Protein AF-A0AAD5A1I5-F1 (afdb_monomer)

Organism: Silurus asotus (NCBI:txid30991)

Mean predicted aligned error: 9.85 Å

Solvent-accessible surface area (backbone atoms only — not comparable to full-atom values): 11798 Å² total; per-residue (Å²): 115,51,75,43,81,49,87,54,93,61,60,45,62,34,41,36,38,37,49,49,39,87,61,36,51,42,82,10,62,88,62,63,41,30,78,48,76,48,76,38,51,48,65,34,74,44,81,74,92,79,72,72,45,80,72,56,73,44,80,40,68,48,42,40,37,39,36,42,96,88,51,75,51,70,52,73,46,76,45,79,40,73,78,80,85,75,96,75,89,75,87,84,81,88,80,89,88,58,33,88,80,27,82,90,57,58,70,87,85,90,83,83,88,70,84,62,88,86,64,60,85,99,60,89,84,84,86,86,87,84,87,73,95,46,90,62,51,64,59,32,54,37,38,70,71,50,68,40,82,79,62,54,90,70,68,88,77,87,51,72,71,63,58,45,56,76,51,51,50,40,51,52,36,52,52,49,61,71,72,69,114

Radius of gyration: 27.98 Å; Cα contacts (8 Å, |Δi|>4): 203; chains: 1; bounding box: 53×41×82 Å

Foldseek 3Di:
DDFAQDPDQDWFKKKKKKADWPQKDWPHPVPRIDIDIDTHGHRGDDDDDTDIDGRDAAWIKTKMWMDTPPDIDIDIDIDGHDDDDDDDDDDQDDDDDDLVPDVVSDDDDDGDPDDDDPDDPPDDDDDDDDDDPDPCVVLLVCLVVCVVVVVPPQDDDDDVVSVCVNVVSNVVSVVVVVPVD

InterPro domains:
  IPR008930 Terpenoid cyclases/protein prenyltransferase alpha-alpha toroid [SSF48239] (145-180)
  IPR011626 Alpha-macroglobulin-like, TED domain [PF07678] (131-180)
  IPR013783 Immunoglobulin-like fold [G3DSA:2.60.40.10] (11-82)
  IPR019742 Alpha-2-macroglobulin, conserved site [PS00477] (156-164)
  IPR047565 Alpha-macroglobulin-like, thiol-ester bond-forming region [SM01419] (148-177)
  IPR050473 Alpha-2-macroglobulin/Complement system [PTHR11412] (7-181)

Secondary structure (DSSP, 8-state):
-EE----SSSPEEEEEEEEP-TTEEETTTTTSEEEEEEEE-TT-EE-----EEE-SSEEEEEEEEEE-SS-EEEEEEEEEE--SS-------------GGGSGGG--------PPPTTPPTT----------SSHHHHHHHHHHHSGGGGTS--PPP-SHHHHHHHHHHHHHHHHHHHH--

Structure (mmCIF, N/CA/C/O backbone):
data_AF-A0AAD5A1I5-F1
#
_entry.id   AF-A0AAD5A1I5-F1
#
loop_
_atom_site.group_PDB
_atom_site.id
_atom_site.type_symbol
_atom_site.label_atom_id
_atom_site.label_alt_id
_atom_site.label_comp_id
_atom_site.label_asym_id
_atom_site.label_entity_id
_atom_site.label_seq_id
_atom_site.pdbx_PDB_ins_code
_atom_site.Cartn_x
_atom_site.Cartn_y
_atom_site.Cartn_z
_atom_site.occupancy
_atom_site.B_iso_or_equiv
_atom_site.auth_seq_id
_atom_site.auth_comp_id
_atom_site.auth_asym_id
_atom_site.auth_atom_id
_atom_site.pdbx_PDB_model_num
ATOM 1 N N . VAL A 1 1 ? 5.889 5.140 -20.359 1.00 87.88 1 VAL A N 1
ATOM 2 C CA . VAL A 1 1 ? 5.923 5.663 -21.746 1.00 87.88 1 VAL A CA 1
ATOM 3 C C . VAL A 1 1 ? 7.198 6.468 -21.900 1.00 87.88 1 VAL A C 1
ATOM 5 O O . VAL A 1 1 ? 7.489 7.245 -21.002 1.00 87.88 1 VAL A O 1
ATOM 8 N N . LEU A 1 2 ? 7.968 6.250 -22.965 1.00 91.75 2 LEU A N 1
ATOM 9 C CA . LEU A 1 2 ? 9.111 7.099 -23.310 1.00 91.75 2 LEU A CA 1
ATOM 10 C C . LEU A 1 2 ? 8.624 8.192 -24.254 1.00 91.75 2 LEU A C 1
ATOM 12 O O . LEU A 1 2 ? 7.934 7.873 -25.221 1.00 91.75 2 LEU A O 1
ATOM 16 N N . ARG A 1 3 ? 8.982 9.446 -23.987 1.00 91.06 3 ARG A N 1
ATOM 17 C CA . ARG A 1 3 ? 8.633 10.586 -24.836 1.00 91.06 3 ARG A CA 1
ATOM 18 C C . ARG A 1 3 ? 9.894 11.350 -25.206 1.00 91.06 3 ARG A C 1
ATOM 20 O O . ARG A 1 3 ? 10.700 11.652 -24.331 1.00 91.06 3 ARG A O 1
ATOM 27 N N . THR A 1 4 ? 10.049 11.656 -26.487 1.00 86.12 4 THR A N 1
ATOM 28 C CA . THR A 1 4 ? 11.166 12.446 -27.012 1.00 86.12 4 THR A CA 1
ATOM 29 C C . THR A 1 4 ? 10.627 13.730 -27.636 1.00 86.12 4 THR A C 1
ATOM 31 O O . THR A 1 4 ? 9.623 13.718 -28.342 1.00 86.12 4 THR A O 1
ATOM 34 N N . TYR A 1 5 ? 11.306 14.850 -27.383 1.00 83.94 5 TYR A N 1
ATOM 35 C CA . TYR A 1 5 ? 11.017 16.154 -28.004 1.00 83.94 5 TYR A CA 1
ATOM 36 C C . TYR A 1 5 ? 12.152 16.598 -28.935 1.00 83.94 5 TYR A C 1
ATOM 38 O O . TYR A 1 5 ? 12.353 17.787 -29.170 1.00 83.94 5 TYR A O 1
ATOM 46 N N . CYS A 1 6 ? 12.954 15.647 -29.417 1.00 74.00 6 CYS A N 1
ATOM 47 C CA . CYS A 1 6 ? 14.089 15.965 -30.268 1.00 74.00 6 CYS A CA 1
ATOM 48 C C . CYS A 1 6 ? 13.586 16.512 -31.611 1.00 74.00 6 CYS A C 1
ATOM 50 O O . CYS A 1 6 ? 12.779 15.861 -32.274 1.00 74.00 6 CYS A O 1
ATOM 52 N N . MET A 1 7 ? 14.050 17.710 -31.981 1.00 64.94 7 MET A N 1
ATOM 53 C CA . MET A 1 7 ? 13.712 18.359 -33.255 1.00 64.94 7 MET A CA 1
ATOM 54 C C . MET A 1 7 ? 14.554 17.841 -34.430 1.00 64.94 7 MET A C 1
ATOM 56 O O . MET A 1 7 ? 14.280 18.185 -35.577 1.00 64.94 7 MET A O 1
ATOM 60 N N . THR A 1 8 ? 15.595 17.043 -34.173 1.00 64.50 8 THR A N 1
ATOM 61 C CA . THR A 1 8 ? 16.388 16.412 -35.234 1.00 64.50 8 THR A CA 1
ATOM 62 C C . THR A 1 8 ? 15.642 15.206 -35.804 1.00 64.50 8 THR A C 1
ATOM 64 O O . THR A 1 8 ? 14.935 14.500 -35.094 1.00 64.50 8 THR A O 1
ATOM 67 N N . SER A 1 9 ? 15.799 14.949 -37.104 1.00 65.19 9 SER A N 1
ATOM 68 C CA . SER A 1 9 ? 15.059 13.917 -37.848 1.00 65.19 9 SER A CA 1
ATOM 69 C C . SER A 1 9 ? 15.462 12.467 -37.535 1.00 65.19 9 SER A C 1
ATOM 71 O O . SER A 1 9 ? 14.956 11.546 -38.173 1.00 65.19 9 SER A O 1
ATOM 73 N N . CYS A 1 10 ? 16.367 12.232 -36.580 1.00 70.56 10 CYS A N 1
ATOM 74 C CA . CYS A 1 10 ? 16.906 10.901 -36.312 1.00 70.56 10 CYS A CA 1
ATOM 75 C C . CYS A 1 10 ? 16.207 10.237 -35.120 1.00 70.56 10 CYS A C 1
ATOM 77 O O . CYS A 1 10 ? 16.107 10.821 -34.039 1.00 70.56 10 CYS A O 1
ATOM 79 N N . ALA A 1 11 ? 15.758 8.995 -35.313 1.00 81.56 11 ALA A N 1
ATOM 80 C CA . ALA A 1 11 ? 15.220 8.174 -34.238 1.00 81.56 11 ALA A CA 1
ATOM 81 C C . ALA A 1 11 ? 16.282 7.949 -33.152 1.00 81.56 11 ALA A C 1
ATOM 83 O O . ALA A 1 11 ? 17.430 7.595 -33.430 1.00 81.56 11 ALA A O 1
ATOM 84 N N . GLN A 1 12 ? 15.891 8.131 -31.895 1.00 87.12 12 GLN A N 1
ATOM 85 C CA . GLN A 1 12 ? 16.796 8.001 -30.765 1.00 87.12 12 GLN A CA 1
ATOM 86 C C . GLN A 1 12 ? 16.754 6.575 -30.230 1.00 87.12 12 GLN A C 1
ATOM 88 O O . GLN A 1 12 ? 15.700 6.070 -29.836 1.00 87.12 12 GLN A O 1
ATOM 93 N N . GLN A 1 13 ? 17.915 5.925 -30.188 1.00 92.81 13 GLN A N 1
ATOM 94 C CA . GLN A 1 13 ? 18.054 4.630 -29.542 1.00 92.81 13 GLN A CA 1
ATOM 95 C C . GLN A 1 13 ? 18.152 4.824 -28.023 1.00 92.81 13 GLN A C 1
ATOM 97 O O . GLN A 1 13 ? 19.066 5.480 -27.517 1.00 92.81 13 GLN A O 1
ATOM 102 N N . VAL A 1 14 ? 17.196 4.254 -27.292 1.00 95.06 14 VAL A N 1
ATOM 103 C CA . VAL A 1 14 ? 17.075 4.379 -25.837 1.00 95.06 14 VAL A CA 1
ATOM 104 C C . VAL A 1 14 ? 17.144 2.995 -25.200 1.00 95.06 14 VAL A C 1
ATOM 106 O O . VAL A 1 14 ? 16.340 2.111 -25.497 1.00 95.06 14 VAL A O 1
ATOM 109 N N . ARG A 1 15 ? 18.098 2.809 -24.287 1.00 96.62 15 ARG A N 1
ATOM 110 C CA . ARG A 1 15 ? 18.204 1.635 -23.419 1.00 96.62 15 ARG A CA 1
ATOM 111 C C . ARG A 1 15 ? 17.357 1.854 -22.173 1.00 96.62 15 ARG A C 1
ATOM 113 O O . ARG A 1 15 ? 17.649 2.745 -21.382 1.00 96.62 15 ARG A O 1
ATOM 120 N N . VAL A 1 16 ? 16.360 1.008 -21.974 1.00 97.31 16 VAL A N 1
ATOM 121 C CA . VAL A 1 16 ? 15.495 0.993 -20.794 1.00 97.31 16 VAL A CA 1
ATOM 122 C C . VAL A 1 16 ? 15.911 -0.150 -19.872 1.00 97.31 16 VAL A C 1
ATOM 124 O O . VAL A 1 16 ? 16.073 -1.289 -20.311 1.00 97.31 16 VAL A O 1
ATOM 127 N N . GLU A 1 17 ? 16.092 0.154 -18.593 1.00 97.25 17 GLU A N 1
ATOM 128 C CA . GLU A 1 17 ? 16.401 -0.787 -17.522 1.00 97.25 17 GLU A CA 1
ATOM 129 C C . GLU A 1 17 ? 15.229 -0.820 -16.533 1.00 97.25 17 GLU A C 1
ATOM 131 O O . GLU A 1 17 ? 14.926 0.185 -15.893 1.00 97.25 17 GLU A O 1
ATOM 136 N N . PHE A 1 18 ? 14.577 -1.973 -16.410 1.00 97.19 18 PHE A N 1
ATOM 137 C CA . PHE A 1 18 ? 13.581 -2.258 -15.378 1.00 97.19 18 PHE A CA 1
ATOM 138 C C . PHE A 1 18 ? 14.275 -2.984 -14.226 1.00 97.19 18 PHE A C 1
ATOM 140 O O . PHE A 1 18 ? 14.879 -4.036 -14.451 1.00 97.19 18 PHE A O 1
ATOM 147 N N . PHE A 1 19 ? 14.252 -2.412 -13.027 1.00 97.12 19 PHE A N 1
ATOM 148 C CA . PHE A 1 19 ? 14.983 -2.950 -11.880 1.00 97.12 19 PHE A CA 1
ATOM 149 C C . PHE A 1 19 ? 14.181 -4.032 -11.159 1.00 97.12 19 PHE A C 1
ATOM 151 O O . PHE A 1 19 ? 12.955 -4.068 -11.212 1.00 97.12 19 PHE A O 1
ATOM 158 N N . GLU A 1 20 ? 14.895 -4.947 -10.512 1.00 96.38 20 GLU A N 1
ATOM 159 C CA . GLU A 1 20 ? 14.292 -5.913 -9.605 1.00 96.38 20 GLU A CA 1
ATOM 160 C C . GLU A 1 20 ? 13.710 -5.200 -8.380 1.00 96.38 20 GLU A C 1
ATOM 162 O O . GLU A 1 20 ? 14.366 -4.360 -7.762 1.00 96.38 20 GLU A O 1
ATOM 167 N N . THR A 1 21 ? 12.485 -5.580 -8.028 1.00 96.31 21 THR A N 1
ATOM 168 C CA . THR A 1 21 ? 11.810 -5.177 -6.796 1.00 96.31 21 THR A CA 1
ATOM 169 C C . THR A 1 21 ? 11.501 -6.444 -6.007 1.00 96.31 21 THR A C 1
ATOM 171 O O . THR A 1 21 ? 11.002 -7.422 -6.569 1.00 96.31 21 THR A O 1
ATOM 174 N N . GLU A 1 22 ? 11.808 -6.439 -4.712 1.00 94.62 22 GLU A N 1
ATOM 175 C CA . GLU A 1 22 ? 11.512 -7.561 -3.820 1.00 94.62 22 GLU A CA 1
ATOM 176 C C . GLU A 1 22 ? 10.011 -7.888 -3.834 1.00 94.62 22 GLU A C 1
ATOM 178 O O . GLU A 1 22 ? 9.174 -6.999 -3.967 1.00 94.62 22 GLU A O 1
ATOM 183 N N . HIS A 1 23 ? 9.667 -9.174 -3.731 1.00 94.88 23 HIS A N 1
ATOM 184 C CA . HIS A 1 23 ? 8.282 -9.665 -3.764 1.00 94.88 23 HIS A CA 1
ATOM 185 C C . HIS A 1 23 ? 7.494 -9.345 -5.050 1.00 94.88 23 HIS A C 1
ATOM 187 O O . HIS A 1 23 ? 6.270 -9.494 -5.078 1.00 94.88 23 HIS A O 1
ATOM 193 N N . ILE A 1 24 ? 8.178 -8.965 -6.133 1.00 96.38 24 ILE A N 1
ATOM 194 C CA . ILE A 1 24 ? 7.585 -8.793 -7.459 1.00 96.38 24 ILE A CA 1
ATOM 195 C C . ILE A 1 24 ? 8.278 -9.720 -8.448 1.00 96.38 24 ILE A C 1
ATOM 197 O O . ILE A 1 24 ? 9.467 -9.590 -8.751 1.00 96.38 24 ILE A O 1
ATOM 201 N N . CYS A 1 25 ? 7.506 -10.653 -8.999 1.00 96.00 25 CYS A N 1
ATOM 202 C CA . CYS A 1 25 ? 7.970 -11.517 -10.068 1.00 96.00 25 CYS A CA 1
ATOM 203 C C . CYS A 1 25 ? 7.872 -10.771 -11.405 1.00 96.00 25 CYS A C 1
ATOM 205 O O . CYS A 1 25 ? 6.810 -10.297 -11.806 1.00 96.00 25 CYS A O 1
ATOM 207 N N . SER A 1 26 ? 9.002 -10.632 -12.088 1.00 95.75 26 SER A N 1
ATOM 208 C CA . SER A 1 26 ? 9.124 -9.937 -13.367 1.00 95.75 26 SER A CA 1
ATOM 209 C C . SER A 1 26 ? 10.303 -10.497 -14.166 1.00 95.75 26 SER A C 1
ATOM 211 O O . SER A 1 26 ? 11.079 -11.325 -13.682 1.00 95.75 26 SER A O 1
ATOM 213 N N . ALA A 1 27 ? 10.513 -9.984 -15.380 1.00 93.50 27 ALA A N 1
ATOM 214 C CA . ALA A 1 27 ? 11.689 -10.325 -16.182 1.00 93.50 27 ALA A CA 1
ATOM 215 C C . ALA A 1 27 ? 13.034 -9.942 -15.513 1.00 93.50 27 ALA A C 1
ATOM 217 O O . ALA A 1 27 ? 14.087 -10.430 -15.935 1.00 93.50 27 ALA A O 1
ATOM 218 N N . ALA A 1 28 ? 13.021 -9.085 -14.481 1.00 94.31 28 ALA A N 1
ATOM 219 C CA . ALA A 1 28 ? 14.213 -8.658 -13.749 1.00 94.31 28 ALA A CA 1
ATOM 220 C C . ALA A 1 28 ? 14.585 -9.562 -12.558 1.00 94.31 28 ALA A C 1
ATOM 222 O O . ALA A 1 28 ? 15.757 -9.568 -12.181 1.00 94.31 28 ALA A O 1
ATOM 223 N N . SER A 1 29 ? 13.659 -10.370 -12.022 1.00 88.94 29 SER A N 1
ATOM 224 C CA . SER A 1 29 ? 13.809 -11.079 -10.731 1.00 88.94 29 SER A CA 1
ATOM 225 C C . SER A 1 29 ? 14.940 -12.118 -10.663 1.00 88.94 29 SER A C 1
ATOM 227 O O . SER A 1 29 ? 15.263 -12.616 -9.598 1.00 88.94 29 SER A O 1
ATOM 229 N N . LYS A 1 30 ? 15.545 -12.509 -11.794 1.00 84.25 30 LYS A N 1
ATOM 230 C CA . LYS A 1 30 ? 16.717 -13.415 -11.813 1.00 84.25 30 LYS A CA 1
ATOM 231 C C . LYS A 1 30 ? 18.031 -12.706 -12.141 1.00 84.25 30 LYS A C 1
ATOM 233 O O . LYS A 1 30 ? 19.093 -13.313 -12.067 1.00 84.25 30 LYS A O 1
ATOM 238 N N . LYS A 1 3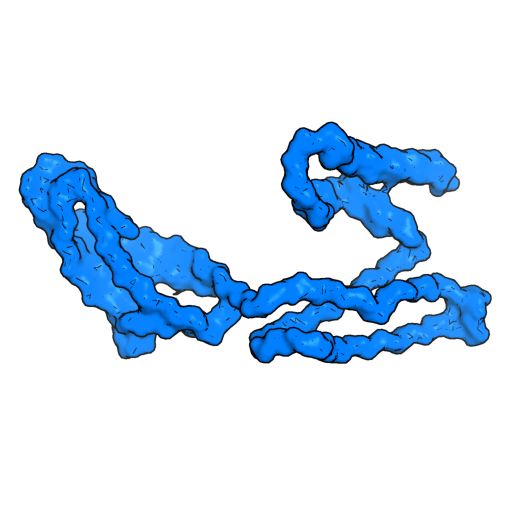1 ? 17.967 -11.454 -12.602 1.00 88.25 31 LYS A N 1
ATOM 239 C CA . LYS A 1 31 ? 19.086 -10.752 -13.251 1.00 88.25 31 LYS A CA 1
ATOM 240 C C . LYS A 1 31 ? 19.389 -9.393 -12.616 1.00 88.25 31 LYS A C 1
ATOM 242 O O . LYS A 1 31 ? 20.174 -8.640 -13.190 1.00 88.25 31 LYS A O 1
ATOM 247 N N . LYS A 1 32 ? 18.763 -9.044 -11.482 1.00 92.38 32 LYS A N 1
ATOM 248 C CA . LYS A 1 32 ? 18.758 -7.710 -10.837 1.00 92.38 32 LYS A CA 1
ATOM 249 C C . LYS A 1 32 ? 18.128 -6.585 -11.660 1.00 92.38 32 LYS A C 1
ATOM 251 O O . LYS A 1 32 ? 17.636 -5.606 -11.108 1.00 92.38 32 LYS A O 1
ATOM 256 N N . LYS A 1 33 ? 18.162 -6.689 -12.987 1.00 94.69 33 LYS A N 1
ATOM 257 C CA . LYS A 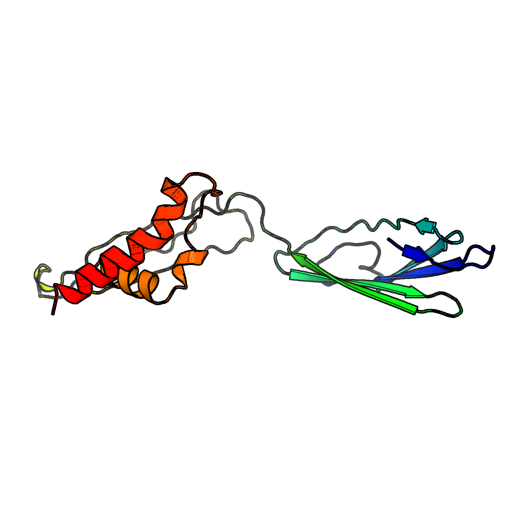1 33 ? 17.498 -5.787 -13.921 1.00 94.69 33 LYS A CA 1
ATOM 258 C C . LYS A 1 33 ? 17.244 -6.456 -15.263 1.00 94.69 33 LYS A C 1
ATOM 260 O O . LYS A 1 33 ? 18.024 -7.288 -15.726 1.00 94.69 33 LYS A O 1
ATOM 265 N N . TYR A 1 34 ? 16.173 -6.036 -15.915 1.00 96.12 34 TYR A N 1
ATOM 266 C CA . TYR A 1 34 ? 15.829 -6.390 -17.282 1.00 96.12 34 TYR A CA 1
ATOM 267 C C . TYR A 1 34 ? 16.135 -5.209 -18.207 1.00 96.12 34 TYR A C 1
ATOM 269 O O . TYR A 1 34 ? 15.719 -4.084 -17.941 1.00 96.12 34 TYR A O 1
ATOM 277 N N . ARG A 1 35 ? 16.892 -5.454 -19.281 1.00 95.81 35 ARG A N 1
ATOM 278 C CA . ARG A 1 35 ? 17.309 -4.429 -20.247 1.00 95.81 35 ARG A CA 1
ATOM 279 C C . ARG A 1 35 ? 16.606 -4.645 -21.577 1.00 95.81 35 ARG A C 1
ATOM 281 O O . ARG A 1 35 ? 16.639 -5.750 -22.106 1.00 95.81 35 ARG A O 1
ATOM 288 N N . THR A 1 36 ? 16.053 -3.578 -22.136 1.00 95.06 36 THR A N 1
ATOM 289 C CA . THR A 1 36 ? 15.539 -3.548 -23.508 1.00 95.06 36 THR A CA 1
ATOM 290 C C . THR A 1 36 ? 16.007 -2.280 -24.205 1.00 95.06 36 THR A C 1
ATOM 292 O O . THR A 1 36 ? 16.143 -1.236 -23.571 1.00 95.06 36 THR A O 1
ATOM 295 N N . THR A 1 37 ? 16.268 -2.363 -25.503 1.00 96.25 37 THR A N 1
ATOM 296 C CA . THR A 1 37 ? 16.637 -1.205 -26.318 1.00 96.25 37 THR A CA 1
ATOM 297 C C . THR A 1 37 ? 15.523 -0.950 -27.313 1.00 96.25 37 THR A C 1
ATOM 299 O O . THR A 1 37 ? 15.105 -1.858 -28.029 1.00 96.25 37 THR A O 1
ATOM 302 N N . VAL A 1 38 ? 15.035 0.285 -27.355 1.00 94.94 38 VAL A N 1
ATOM 303 C CA . VAL A 1 38 ? 13.962 0.702 -28.257 1.00 94.94 38 VAL A CA 1
ATOM 304 C C . VAL A 1 38 ? 14.368 1.961 -29.006 1.00 94.94 38 VAL A C 1
ATOM 306 O O . VAL A 1 38 ? 15.010 2.845 -28.446 1.00 94.94 38 VAL A O 1
ATOM 309 N N . ASN A 1 39 ? 13.973 2.048 -30.273 1.00 93.44 39 ASN A N 1
ATOM 310 C CA . ASN A 1 39 ? 14.104 3.274 -31.056 1.00 93.44 39 ASN A CA 1
ATOM 311 C C . ASN A 1 39 ? 12.833 4.110 -30.880 1.00 93.44 39 ASN A C 1
ATOM 313 O O . ASN A 1 39 ? 11.728 3.572 -30.983 1.00 93.44 39 ASN A O 1
ATOM 317 N N . VAL A 1 40 ? 12.977 5.394 -30.582 1.00 92.69 40 VAL A N 1
ATOM 318 C CA . VAL A 1 40 ? 11.855 6.330 -30.455 1.00 92.69 40 VAL A CA 1
ATOM 319 C C . VAL A 1 40 ? 11.998 7.379 -31.544 1.00 92.69 40 VAL A C 1
ATOM 321 O O . VAL A 1 40 ? 13.039 8.032 -31.627 1.00 92.69 40 VAL A O 1
ATOM 324 N N . ASP A 1 41 ? 10.975 7.523 -32.382 1.00 91.88 41 ASP A N 1
ATOM 325 C CA . ASP A 1 41 ? 10.996 8.481 -33.485 1.00 91.88 41 ASP A CA 1
ATOM 326 C C . ASP A 1 41 ? 11.017 9.929 -32.958 1.00 91.88 41 ASP A C 1
ATOM 328 O O . ASP A 1 41 ? 10.604 10.177 -31.815 1.00 91.88 41 ASP A O 1
ATOM 332 N N . PRO A 1 42 ? 11.493 10.901 -33.754 1.00 91.00 42 PRO A N 1
ATOM 333 C CA . PRO A 1 42 ? 11.466 12.311 -33.381 1.00 91.00 42 PRO A CA 1
ATOM 334 C C . PRO A 1 42 ? 10.060 12.786 -33.006 1.00 91.00 42 PRO A C 1
ATOM 336 O O . PRO A 1 42 ? 9.079 12.402 -33.640 1.00 91.00 42 PRO A O 1
ATOM 339 N N . ASN A 1 43 ? 9.970 13.639 -31.983 1.00 90.31 43 ASN A N 1
ATOM 340 C CA . ASN A 1 43 ? 8.714 14.218 -31.492 1.00 90.31 43 ASN A CA 1
ATOM 341 C C . ASN A 1 43 ? 7.581 13.187 -31.267 1.00 90.31 43 ASN A C 1
ATOM 343 O O . ASN A 1 43 ? 6.408 13.461 -31.528 1.00 90.31 43 ASN A O 1
ATOM 347 N N . SER A 1 44 ? 7.929 11.983 -30.804 1.00 92.19 44 SER A N 1
ATOM 348 C CA . SER A 1 44 ? 6.989 10.870 -30.651 1.00 92.19 44 SER A CA 1
ATOM 349 C C . SER A 1 44 ? 7.021 10.274 -29.243 1.00 92.19 44 SER A C 1
ATOM 351 O O . SER A 1 44 ? 7.793 10.671 -28.364 1.00 92.19 44 SER A O 1
ATOM 353 N N . SER A 1 45 ? 6.117 9.326 -28.999 1.00 93.81 45 SER A N 1
ATOM 354 C CA . SER A 1 45 ? 6.096 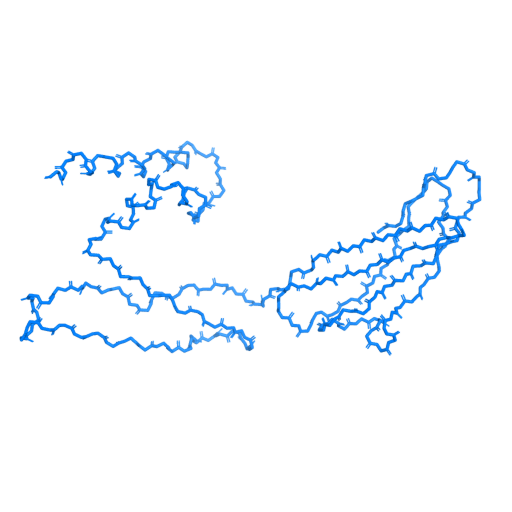8.538 -27.770 1.00 93.81 45 SER A CA 1
ATOM 355 C C . SER A 1 45 ? 6.073 7.055 -28.092 1.00 93.81 45 SER A C 1
ATOM 357 O O . SER A 1 45 ? 5.381 6.623 -29.010 1.00 93.81 45 SER A O 1
ATOM 359 N N . ARG A 1 46 ? 6.787 6.260 -27.292 1.00 94.69 46 ARG A N 1
ATOM 360 C CA . ARG A 1 46 ? 6.802 4.801 -27.411 1.00 94.69 46 ARG A CA 1
ATOM 361 C C . ARG A 1 46 ? 6.461 4.134 -26.084 1.00 94.69 46 ARG A C 1
ATOM 363 O O . ARG A 1 46 ? 7.043 4.434 -25.036 1.00 94.69 46 ARG A O 1
ATOM 370 N N . SER A 1 47 ? 5.520 3.197 -26.136 1.00 95.56 47 SER A N 1
ATOM 371 C CA . SER A 1 47 ? 5.144 2.360 -24.995 1.00 95.56 47 SER A CA 1
ATOM 372 C C . SER A 1 47 ? 6.054 1.139 -24.903 1.00 95.56 47 SER A C 1
ATOM 374 O O . SER A 1 47 ? 6.282 0.443 -25.889 1.00 95.56 47 SER A O 1
ATOM 376 N N . VAL A 1 48 ? 6.567 0.884 -23.700 1.00 95.44 48 VAL A N 1
ATOM 377 C CA . VAL A 1 48 ? 7.370 -0.298 -23.371 1.00 95.44 48 VAL A CA 1
ATOM 378 C C . VAL A 1 48 ? 6.628 -1.044 -22.263 1.00 95.44 48 VAL A C 1
ATOM 380 O O . VAL A 1 48 ? 6.564 -0.522 -21.148 1.00 95.44 48 VAL A O 1
ATOM 383 N N . PRO A 1 49 ? 5.999 -2.193 -22.563 1.00 95.31 49 PRO A N 1
ATOM 384 C CA . PRO A 1 49 ? 5.250 -2.947 -21.569 1.00 95.31 49 PRO A CA 1
ATOM 385 C C . PRO A 1 49 ? 6.188 -3.771 -20.679 1.00 95.31 49 PRO A C 1
ATOM 387 O O . PRO A 1 49 ? 7.155 -4.364 -21.157 1.00 95.31 49 PRO A O 1
ATOM 390 N N . PHE A 1 50 ? 5.859 -3.846 -19.390 1.00 94.50 50 PHE A N 1
ATOM 391 C CA . PHE A 1 50 ? 6.495 -4.741 -18.426 1.00 94.50 50 PHE A CA 1
ATOM 392 C C . PHE A 1 50 ? 5.412 -5.582 -17.760 1.00 94.50 50 PHE A C 1
ATOM 394 O O . PHE A 1 50 ? 4.470 -5.036 -17.190 1.00 94.50 50 PHE A O 1
ATOM 401 N N . VAL A 1 51 ? 5.543 -6.905 -17.845 1.00 95.31 51 VAL A N 1
ATOM 402 C CA . VAL A 1 51 ? 4.661 -7.835 -17.132 1.00 95.31 51 VAL A CA 1
ATOM 403 C C . VAL A 1 51 ? 5.230 -8.044 -15.734 1.00 95.31 51 VAL A C 1
ATOM 405 O O . VAL A 1 51 ? 6.404 -8.397 -15.588 1.00 95.31 51 VAL A O 1
ATOM 408 N N . ILE A 1 52 ? 4.401 -7.805 -14.722 1.00 96.19 52 ILE A N 1
ATOM 409 C CA . ILE A 1 52 ? 4.746 -7.954 -13.309 1.00 96.19 52 ILE A CA 1
ATOM 410 C C . ILE A 1 52 ? 3.666 -8.772 -12.602 1.00 96.19 52 ILE A C 1
ATOM 412 O O . ILE A 1 52 ? 2.485 -8.641 -12.916 1.00 96.19 52 ILE A O 1
ATOM 416 N N . ILE A 1 53 ? 4.076 -9.602 -11.648 1.00 97.19 53 ILE A N 1
ATOM 417 C CA . ILE A 1 53 ? 3.191 -10.399 -10.799 1.00 97.19 53 ILE A CA 1
ATOM 418 C C . ILE A 1 53 ? 3.578 -10.106 -9.343 1.00 97.19 53 ILE A C 1
ATOM 420 O O . ILE A 1 53 ? 4.639 -10.554 -8.894 1.00 97.19 53 ILE A O 1
ATOM 424 N N . PRO A 1 54 ? 2.776 -9.315 -8.609 1.00 96.25 54 PRO A N 1
ATOM 425 C CA . PRO A 1 54 ? 3.002 -9.075 -7.190 1.00 96.25 54 PRO A CA 1
ATOM 426 C C . PRO A 1 54 ? 2.794 -10.352 -6.374 1.00 96.25 54 PRO A C 1
ATOM 428 O O . PRO A 1 54 ? 1.854 -11.100 -6.624 1.00 96.25 54 PRO A O 1
ATOM 431 N N . MET A 1 55 ? 3.660 -10.590 -5.391 1.00 94.38 55 MET A N 1
ATOM 432 C CA . MET A 1 55 ? 3.618 -11.793 -4.548 1.00 94.38 55 MET A CA 1
ATOM 433 C C . MET A 1 55 ? 3.339 -11.494 -3.071 1.00 94.38 55 MET A C 1
ATOM 435 O O . MET A 1 55 ? 3.178 -12.422 -2.283 1.00 94.38 55 MET A O 1
ATOM 439 N N . LYS A 1 56 ? 3.314 -10.217 -2.675 1.00 94.50 56 LYS A N 1
ATOM 440 C CA . LYS A 1 56 ? 3.086 -9.799 -1.289 1.00 94.50 56 LYS A CA 1
ATOM 441 C C . LYS A 1 56 ? 2.251 -8.525 -1.239 1.00 94.50 56 LYS A C 1
ATOM 443 O O . LYS A 1 56 ? 2.458 -7.619 -2.046 1.00 94.50 56 LYS A O 1
ATOM 448 N N . ILE A 1 57 ? 1.344 -8.457 -0.271 1.00 94.31 57 ILE A N 1
ATOM 449 C CA . ILE A 1 57 ? 0.545 -7.265 0.037 1.00 94.31 57 ILE A CA 1
ATOM 450 C C . ILE A 1 57 ? 1.468 -6.140 0.523 1.00 94.31 57 ILE A C 1
ATOM 452 O O . ILE A 1 57 ? 2.509 -6.397 1.131 1.00 94.31 57 ILE A O 1
ATOM 456 N N . GLY A 1 58 ? 1.088 -4.894 0.246 1.00 94.31 58 GLY A N 1
ATOM 457 C CA . GLY A 1 58 ? 1.792 -3.704 0.710 1.00 94.31 58 GLY A CA 1
ATOM 458 C C . GLY A 1 58 ? 2.255 -2.799 -0.423 1.00 94.31 58 GLY A C 1
ATOM 459 O O . GLY A 1 58 ? 1.794 -2.886 -1.562 1.00 94.31 58 GLY A O 1
ATOM 460 N N . GLU A 1 59 ? 3.160 -1.887 -0.088 1.00 97.31 59 GLU A N 1
ATOM 461 C CA . GLU A 1 59 ? 3.678 -0.887 -1.014 1.00 97.31 59 GLU A CA 1
ATOM 462 C C . GLU A 1 59 ? 5.042 -1.291 -1.564 1.00 97.31 59 GLU A C 1
ATOM 464 O O . GLU A 1 59 ? 6.007 -1.468 -0.822 1.00 97.31 59 GLU A O 1
ATOM 469 N N . HIS A 1 60 ? 5.133 -1.385 -2.889 1.00 97.06 60 HIS A N 1
ATOM 470 C CA . HIS A 1 60 ? 6.346 -1.808 -3.580 1.00 97.06 60 HIS A CA 1
ATOM 471 C C . HIS A 1 60 ? 6.812 -0.741 -4.553 1.00 97.06 60 HIS A C 1
ATOM 473 O O . HIS A 1 60 ? 6.043 -0.231 -5.362 1.00 97.06 60 HIS A O 1
ATOM 479 N N . ASN A 1 61 ? 8.092 -0.401 -4.512 1.00 97.31 61 ASN A N 1
ATOM 480 C CA . ASN A 1 61 ? 8.644 0.632 -5.376 1.00 97.31 61 ASN A CA 1
ATOM 481 C C . ASN A 1 61 ? 9.151 0.042 -6.695 1.00 97.31 61 ASN A C 1
ATOM 483 O O . ASN A 1 61 ? 10.155 -0.668 -6.717 1.00 97.31 61 ASN A O 1
ATOM 487 N N . ILE A 1 62 ? 8.481 0.381 -7.794 1.00 97.50 62 ILE A N 1
ATOM 488 C CA . ILE A 1 62 ? 8.890 0.017 -9.151 1.00 97.50 62 ILE A CA 1
ATOM 489 C C . ILE A 1 62 ? 9.789 1.110 -9.709 1.00 97.50 62 ILE A C 1
ATOM 491 O O . ILE A 1 62 ? 9.381 2.271 -9.769 1.00 97.50 62 ILE A O 1
ATOM 495 N N . GLU A 1 63 ? 10.988 0.741 -10.153 1.00 97.12 63 GLU A N 1
ATOM 496 C CA . GLU A 1 63 ? 11.970 1.669 -10.711 1.00 97.12 63 GLU A CA 1
ATOM 497 C C . GLU A 1 63 ? 12.329 1.299 -12.153 1.00 97.12 63 GLU A C 1
ATOM 499 O O . GLU A 1 63 ? 12.671 0.156 -12.470 1.00 97.12 63 GLU A O 1
ATOM 504 N N . VAL A 1 64 ? 12.270 2.297 -13.034 1.00 97.50 64 VAL A N 1
ATOM 505 C CA . VAL A 1 64 ? 12.642 2.178 -14.445 1.00 97.50 64 VAL A CA 1
ATOM 506 C C . VAL A 1 64 ? 13.581 3.318 -14.800 1.00 97.50 64 VAL A C 1
ATOM 508 O O . VAL A 1 64 ? 13.256 4.478 -14.560 1.00 97.50 64 VAL A O 1
ATOM 511 N N . LYS A 1 65 ? 14.726 3.005 -15.408 1.00 97.31 65 LYS A N 1
ATOM 512 C CA . LYS A 1 65 ? 15.657 4.004 -15.954 1.00 97.31 65 LYS A CA 1
ATOM 513 C C . LYS A 1 65 ? 15.731 3.896 -17.460 1.00 97.31 65 LYS A C 1
ATOM 515 O O . LYS A 1 65 ? 15.668 2.804 -18.010 1.00 97.31 65 LYS A O 1
ATOM 520 N N . ALA A 1 66 ? 15.908 5.022 -18.122 1.00 96.50 66 ALA A N 1
ATOM 521 C CA . ALA A 1 66 ? 16.136 5.112 -19.548 1.00 96.50 66 ALA A CA 1
ATOM 522 C C . ALA A 1 66 ? 17.424 5.896 -19.795 1.00 96.50 66 ALA A C 1
ATOM 524 O O . ALA A 1 66 ? 17.681 6.912 -19.158 1.00 96.50 66 ALA A O 1
ATOM 525 N N . ALA A 1 67 ? 18.253 5.417 -20.712 1.00 95.44 67 ALA A N 1
ATOM 526 C CA . ALA A 1 67 ? 19.479 6.089 -21.103 1.00 95.44 67 ALA A CA 1
ATOM 527 C C . ALA A 1 67 ? 19.657 6.014 -22.617 1.00 95.44 67 ALA A C 1
ATOM 529 O O . ALA A 1 67 ? 19.521 4.954 -23.225 1.00 95.44 67 ALA A O 1
ATOM 530 N N . SER A 1 68 ? 19.989 7.147 -23.212 1.00 92.00 68 SER A N 1
ATOM 531 C CA . SER A 1 68 ? 20.504 7.271 -24.572 1.00 92.00 68 SER A CA 1
ATOM 532 C C . SER A 1 68 ? 21.979 7.687 -24.512 1.00 92.00 68 SER A C 1
ATOM 534 O O . SER A 1 68 ? 22.557 7.753 -23.429 1.00 92.00 68 SER A O 1
ATOM 536 N N . LEU A 1 69 ? 22.595 7.979 -25.658 1.00 87.31 69 LEU A N 1
ATOM 537 C CA . LEU A 1 69 ? 23.985 8.450 -25.722 1.00 87.31 69 LEU A CA 1
ATOM 538 C C . LEU A 1 69 ? 24.230 9.735 -24.911 1.00 87.31 69 LEU A C 1
ATOM 540 O O . LEU A 1 69 ? 25.287 9.870 -24.305 1.00 87.31 69 LEU A O 1
ATOM 544 N N . SER A 1 70 ? 23.261 10.654 -24.888 1.00 87.56 70 SER A N 1
ATOM 545 C CA . SER A 1 70 ? 23.444 12.004 -24.326 1.00 87.56 70 SER A CA 1
ATOM 546 C C . SER A 1 70 ? 22.520 12.329 -23.153 1.00 87.56 70 SER A C 1
ATOM 548 O O . SER A 1 70 ? 22.730 13.332 -22.482 1.00 87.56 70 SER A O 1
ATOM 550 N N . TYR A 1 71 ? 21.503 11.503 -22.898 1.00 89.25 71 TYR A N 1
ATOM 551 C CA . TYR A 1 71 ? 20.482 11.774 -21.882 1.00 89.25 71 TYR A CA 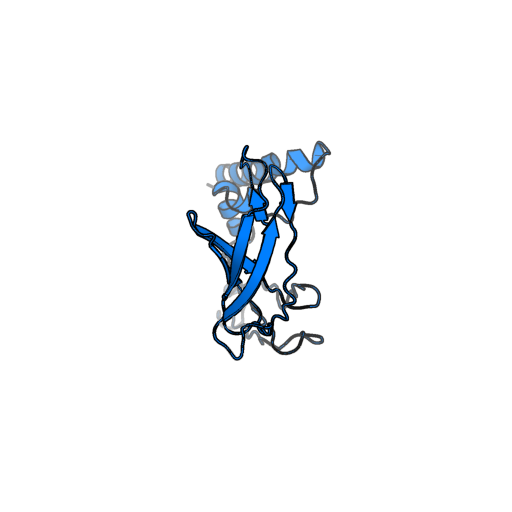1
ATOM 552 C C . TYR A 1 71 ? 20.169 10.532 -21.064 1.00 89.25 71 TYR A C 1
ATOM 554 O O . TYR A 1 71 ? 20.062 9.434 -21.617 1.00 89.25 71 TYR A O 1
ATOM 562 N N . ASN A 1 72 ? 19.949 10.726 -19.771 1.00 94.25 72 ASN A N 1
ATOM 563 C CA . ASN A 1 72 ? 19.503 9.727 -18.817 1.00 94.25 72 ASN A CA 1
ATOM 564 C C . ASN A 1 72 ? 18.308 10.262 -18.025 1.00 94.25 72 ASN A C 1
ATOM 566 O O . ASN A 1 72 ? 18.285 11.417 -17.619 1.00 94.25 72 ASN A O 1
ATOM 570 N N . ASP A 1 73 ? 17.330 9.401 -17.789 1.00 95.94 73 ASP A N 1
ATOM 571 C CA . ASP A 1 73 ? 16.151 9.707 -16.987 1.00 95.94 73 ASP A CA 1
ATOM 572 C C . ASP A 1 73 ? 15.710 8.448 -16.231 1.00 95.94 73 ASP A C 1
ATOM 574 O O . ASP A 1 73 ? 16.107 7.325 -16.561 1.00 95.94 73 ASP A O 1
ATOM 578 N N . GLY A 1 74 ? 14.901 8.608 -15.194 1.00 96.25 74 GLY A N 1
ATOM 579 C CA . GLY A 1 74 ? 14.376 7.500 -14.422 1.00 96.25 74 GLY A CA 1
ATOM 580 C C . GLY A 1 74 ? 13.148 7.881 -13.623 1.00 96.25 74 GLY A C 1
ATOM 581 O O . GLY A 1 74 ? 13.031 8.982 -13.097 1.00 96.25 74 GLY A O 1
ATOM 582 N N . VAL A 1 75 ? 12.235 6.926 -13.500 1.00 97.38 75 VAL A N 1
ATOM 583 C CA . VAL A 1 75 ? 11.013 7.079 -12.723 1.00 97.38 75 VAL A CA 1
ATOM 584 C C . VAL A 1 75 ? 10.916 5.962 -11.699 1.00 97.38 75 VAL A C 1
ATOM 586 O O . VAL A 1 75 ? 11.137 4.789 -12.006 1.00 97.38 75 VAL A O 1
ATOM 589 N N . ARG A 1 76 ? 10.548 6.339 -10.476 1.00 97.44 76 ARG A N 1
ATOM 590 C CA . ARG A 1 76 ? 10.169 5.419 -9.410 1.00 97.44 76 ARG A CA 1
ATOM 591 C C . ARG A 1 76 ? 8.723 5.691 -9.020 1.00 97.44 76 ARG A C 1
ATOM 593 O O . ARG A 1 76 ? 8.351 6.842 -8.798 1.00 97.44 76 ARG A O 1
ATOM 600 N N . ARG A 1 77 ? 7.896 4.648 -8.984 1.00 96.94 77 ARG A N 1
ATOM 601 C CA . ARG A 1 77 ? 6.485 4.735 -8.584 1.00 96.94 77 ARG A CA 1
ATOM 602 C C . ARG A 1 77 ? 6.143 3.630 -7.599 1.00 96.94 77 ARG A C 1
ATOM 604 O O . ARG A 1 77 ? 6.577 2.494 -7.766 1.00 96.94 77 ARG A O 1
ATOM 611 N N . THR A 1 78 ? 5.337 3.979 -6.605 1.00 97.81 78 THR A N 1
ATOM 612 C CA . THR A 1 78 ? 4.810 3.031 -5.627 1.00 97.81 78 THR A CA 1
ATOM 613 C C . THR A 1 78 ? 3.623 2.280 -6.220 1.00 97.81 78 THR A C 1
ATOM 615 O O . THR A 1 78 ? 2.636 2.887 -6.632 1.00 97.81 78 THR A O 1
ATOM 618 N N . LEU A 1 79 ? 3.723 0.956 -6.259 1.00 97.50 79 LEU A N 1
ATOM 619 C CA . LEU A 1 79 ? 2.639 0.031 -6.541 1.00 97.50 79 LEU A CA 1
ATOM 620 C C . LEU A 1 79 ? 2.019 -0.402 -5.210 1.00 97.50 79 LEU A C 1
ATOM 622 O O . LEU A 1 79 ? 2.666 -1.091 -4.422 1.00 97.50 79 LEU A O 1
ATOM 626 N N . LYS A 1 80 ? 0.768 -0.004 -4.967 1.00 97.19 80 LYS A N 1
ATOM 627 C CA . LYS A 1 80 ? -0.007 -0.439 -3.802 1.00 97.19 80 LYS A CA 1
ATOM 628 C C . LYS A 1 80 ? -0.713 -1.754 -4.125 1.00 97.19 80 LYS A C 1
ATOM 630 O O . LYS A 1 80 ? -1.633 -1.777 -4.938 1.00 97.19 80 LYS A O 1
ATOM 635 N N . VAL A 1 81 ? -0.274 -2.834 -3.491 1.00 96.19 81 VAL A N 1
ATOM 636 C CA . VAL A 1 81 ? -0.869 -4.169 -3.599 1.00 96.19 81 VAL A CA 1
ATOM 637 C C . VAL A 1 81 ? -1.799 -4.363 -2.413 1.00 96.19 81 VAL A C 1
ATOM 639 O O . VAL A 1 81 ? -1.370 -4.281 -1.263 1.00 96.19 81 VAL A O 1
ATOM 642 N N . VAL A 1 82 ? -3.073 -4.604 -2.699 1.00 94.19 82 VAL A N 1
ATOM 643 C CA . VAL A 1 82 ? -4.114 -4.856 -1.700 1.00 94.19 82 VAL A CA 1
ATOM 644 C C . VAL A 1 82 ? -4.507 -6.333 -1.725 1.00 94.19 82 VAL A C 1
ATOM 646 O O . VAL A 1 82 ? -4.348 -6.971 -2.769 1.00 94.19 82 VAL A O 1
ATOM 649 N N . PRO A 1 83 ? -4.981 -6.891 -0.599 1.00 93.19 83 PRO A N 1
ATOM 650 C CA . PRO A 1 83 ? -5.572 -8.220 -0.605 1.00 93.19 83 PRO A CA 1
ATOM 651 C C . PRO A 1 83 ? -6.811 -8.271 -1.504 1.00 93.19 83 PRO A C 1
ATOM 653 O O . PRO A 1 83 ? -7.447 -7.255 -1.791 1.00 93.19 83 PRO A O 1
ATOM 656 N N . GLU A 1 84 ? -7.150 -9.481 -1.923 1.00 90.38 84 GLU A N 1
ATOM 657 C CA . GLU A 1 84 ? -8.429 -9.798 -2.550 1.00 90.38 84 GLU A CA 1
ATOM 658 C C . GLU A 1 84 ? -9.583 -9.788 -1.533 1.00 90.38 84 GLU A C 1
ATOM 660 O O . GLU A 1 84 ? -9.378 -9.679 -0.324 1.00 90.38 84 GLU A O 1
ATOM 665 N N . GLY A 1 85 ? -10.813 -9.902 -2.035 1.00 90.56 85 GLY A N 1
ATOM 666 C CA . GLY A 1 85 ? -12.018 -9.878 -1.210 1.00 90.56 85 GLY A CA 1
ATOM 667 C C . GLY A 1 85 ? -12.500 -8.467 -0.871 1.00 90.56 85 GLY A C 1
ATOM 668 O O . GLY A 1 85 ? -12.158 -7.487 -1.534 1.00 90.56 85 GLY A O 1
ATOM 669 N N . VAL A 1 86 ? -13.359 -8.384 0.143 1.00 90.00 86 VAL A N 1
ATOM 670 C CA . VAL A 1 86 ? -13.991 -7.138 0.591 1.00 90.00 86 VAL A CA 1
ATOM 671 C C . VAL A 1 86 ? -13.646 -6.921 2.056 1.00 90.00 86 VAL A C 1
ATOM 673 O O . VAL A 1 86 ? -13.898 -7.795 2.888 1.00 90.00 86 VAL A O 1
ATOM 676 N N . LEU A 1 87 ? -13.087 -5.749 2.374 1.00 87.94 87 LEU A N 1
ATOM 677 C CA . LEU A 1 87 ? -12.859 -5.348 3.759 1.00 87.94 87 LEU A CA 1
ATOM 678 C C . LEU A 1 87 ? -14.210 -5.305 4.477 1.00 87.94 87 LEU A C 1
ATOM 680 O O . LEU A 1 87 ? -15.071 -4.498 4.136 1.00 87.94 87 LEU A O 1
ATOM 684 N N . THR A 1 88 ? -14.389 -6.207 5.437 1.00 85.75 88 THR A N 1
ATOM 685 C CA . THR A 1 88 ? -15.643 -6.363 6.172 1.00 85.75 88 THR A CA 1
ATOM 686 C C . THR A 1 88 ? -15.386 -6.081 7.638 1.00 85.75 88 THR A C 1
ATOM 688 O O . THR A 1 88 ? -14.604 -6.778 8.286 1.00 85.75 88 THR A O 1
ATOM 691 N N . GLU A 1 89 ? -16.054 -5.061 8.159 1.00 86.38 89 GLU A N 1
ATOM 692 C CA . GLU A 1 89 ? -16.043 -4.750 9.581 1.00 86.38 89 GLU A CA 1
ATOM 693 C C . GLU A 1 89 ? -17.101 -5.602 10.284 1.00 86.38 89 GLU A C 1
ATOM 695 O O . GLU A 1 89 ? -18.269 -5.621 9.894 1.00 86.38 89 GLU A O 1
ATOM 700 N N . LEU A 1 90 ? -16.687 -6.336 11.317 1.00 83.69 90 LEU A N 1
ATOM 701 C CA . LEU A 1 90 ? -17.582 -7.164 12.117 1.00 83.69 90 LEU A CA 1
ATOM 702 C C . LEU A 1 90 ? -17.666 -6.594 13.525 1.00 83.69 90 LEU A C 1
ATOM 704 O O . LEU A 1 90 ? -16.693 -6.636 14.281 1.00 83.69 90 LEU A O 1
ATOM 708 N N . LEU A 1 91 ? -18.850 -6.105 13.893 1.00 84.69 91 LEU A N 1
ATOM 709 C CA . LEU A 1 91 ? -19.124 -5.707 15.265 1.00 84.69 91 LEU A CA 1
ATOM 710 C C . LEU A 1 91 ? -19.146 -6.961 16.148 1.00 84.69 91 LEU A C 1
ATOM 712 O O . LEU A 1 91 ? -20.095 -7.743 16.109 1.00 84.69 91 LEU A O 1
ATOM 716 N N . LYS A 1 92 ? -18.081 -7.163 16.930 1.00 83.44 92 LYS A N 1
ATOM 717 C CA . LYS A 1 92 ? -17.972 -8.305 17.851 1.00 83.44 92 LYS A CA 1
ATOM 718 C C . LYS A 1 92 ? -18.786 -8.100 19.123 1.00 83.44 92 LYS A C 1
ATOM 720 O O . LYS A 1 92 ? -19.467 -9.020 19.559 1.00 83.44 92 LYS A O 1
ATOM 725 N N . ALA A 1 93 ? -18.703 -6.915 19.718 1.00 84.94 93 ALA A N 1
ATOM 726 C CA . ALA A 1 93 ? -19.421 -6.585 20.939 1.00 84.94 93 ALA A CA 1
ATOM 727 C C . ALA A 1 93 ? -19.633 -5.072 21.036 1.00 84.94 93 ALA A C 1
ATOM 729 O O . ALA A 1 93 ? -18.732 -4.300 20.712 1.00 84.94 93 ALA A O 1
ATOM 730 N N . ASN A 1 94 ? -20.809 -4.670 21.515 1.00 86.62 94 ASN A N 1
ATOM 731 C CA . ASN A 1 94 ? -21.075 -3.325 22.012 1.00 86.62 94 ASN A CA 1
ATOM 732 C C . ASN A 1 94 ? -21.633 -3.477 23.429 1.00 86.62 94 ASN A C 1
ATOM 734 O O . ASN A 1 94 ? -22.676 -4.107 23.605 1.00 86.62 94 ASN A O 1
ATOM 738 N N . LEU A 1 95 ? -20.886 -3.017 24.431 1.00 87.50 95 LEU A N 1
ATOM 739 C CA . LEU A 1 95 ? -21.133 -3.340 25.834 1.00 87.50 95 LEU A CA 1
ATOM 740 C C . LEU A 1 95 ? -21.096 -2.077 26.680 1.00 87.50 95 LEU A C 1
ATOM 742 O O . LEU A 1 95 ? -20.125 -1.324 26.641 1.00 87.50 95 LEU A O 1
ATOM 746 N N . GLU A 1 96 ? -22.127 -1.900 27.496 1.00 87.56 96 GLU A N 1
ATOM 747 C CA . GLU A 1 96 ? -22.149 -0.869 28.524 1.00 87.56 96 GLU A CA 1
ATOM 748 C C . GLU A 1 96 ? -21.360 -1.341 29.755 1.00 87.56 96 GLU A C 1
ATOM 750 O O . GLU A 1 96 ? -21.537 -2.462 30.251 1.00 87.56 96 GLU A O 1
ATOM 755 N N . LEU A 1 97 ? -20.472 -0.478 30.253 1.00 88.56 97 LEU A N 1
ATOM 756 C CA . LEU A 1 97 ? -19.722 -0.709 31.484 1.00 88.56 97 LEU A CA 1
ATOM 757 C C . LEU A 1 97 ? -20.361 0.093 32.621 1.00 88.56 97 LEU A C 1
ATOM 759 O O . LEU A 1 97 ? -20.170 1.303 32.720 1.00 88.56 97 LEU A O 1
ATOM 763 N N . ASN A 1 98 ? -21.090 -0.594 33.500 1.00 88.88 98 ASN A N 1
ATOM 764 C CA . ASN A 1 98 ? -21.714 -0.028 34.690 1.00 88.88 98 ASN A CA 1
ATOM 765 C C . ASN A 1 98 ? -21.402 -0.883 35.939 1.00 88.88 98 ASN A C 1
ATOM 767 O O . ASN A 1 98 ? -22.228 -1.697 36.369 1.00 88.88 98 ASN A O 1
ATOM 771 N N . PRO A 1 99 ? -20.217 -0.697 36.558 1.00 89.75 99 PRO A N 1
ATOM 772 C CA . PRO A 1 99 ? -19.782 -1.495 37.708 1.00 89.75 99 PRO A CA 1
ATOM 773 C C . PRO A 1 99 ? -20.726 -1.422 38.914 1.00 89.75 99 PRO A C 1
ATOM 775 O O . PRO A 1 99 ? -20.812 -2.380 39.677 1.00 89.75 99 PRO A O 1
ATOM 778 N N . SER A 1 100 ? -21.474 -0.323 39.070 1.00 90.50 100 SER A N 1
ATOM 779 C CA . SER A 1 100 ? -22.441 -0.127 40.160 1.00 90.50 100 SER A CA 1
ATOM 780 C C . SER A 1 100 ? -23.616 -1.106 40.110 1.00 90.50 100 SER A C 1
ATOM 782 O O . SER A 1 100 ? -24.227 -1.378 41.140 1.00 90.50 100 SER A O 1
ATOM 784 N N . GLN A 1 101 ? -23.940 -1.632 38.926 1.00 87.81 101 GLN A N 1
ATOM 785 C CA . GLN A 1 101 ? -24.983 -2.645 38.745 1.00 87.81 101 GLN A CA 1
ATOM 786 C C . GLN A 1 101 ? -24.432 -4.077 38.820 1.00 87.81 101 GLN A C 1
ATOM 788 O O . GLN A 1 101 ? -25.206 -5.035 38.857 1.00 87.81 101 GLN A O 1
ATOM 793 N N . ALA A 1 102 ? -23.107 -4.246 38.851 1.00 87.06 102 ALA A N 1
ATOM 794 C CA . ALA A 1 102 ? -22.476 -5.555 38.891 1.00 87.06 102 ALA A CA 1
ATOM 795 C C . ALA A 1 102 ? -22.418 -6.111 40.329 1.00 87.06 102 ALA A C 1
ATOM 797 O O . ALA A 1 102 ? -22.115 -5.378 41.278 1.00 87.06 102 ALA A O 1
ATOM 798 N N . PRO A 1 103 ? -22.659 -7.421 40.522 1.00 84.38 103 PRO A N 1
ATOM 799 C CA . PRO A 1 103 ? -22.543 -8.050 41.832 1.00 84.38 103 PRO A CA 1
ATOM 800 C C . PRO A 1 103 ? -21.106 -7.924 42.356 1.00 84.38 103 PRO A C 1
ATOM 802 O O . PRO A 1 103 ? -20.153 -8.344 41.705 1.00 84.38 103 PRO A O 1
ATOM 805 N N . GLY A 1 104 ? -20.948 -7.324 43.538 1.00 87.94 104 GLY A N 1
ATOM 806 C CA . GLY A 1 104 ? -19.632 -7.065 44.134 1.00 87.94 104 GLY A CA 1
ATOM 807 C C . GLY A 1 104 ? -18.906 -5.828 43.590 1.00 87.94 104 GLY A C 1
ATOM 808 O O . GLY A 1 104 ? -17.739 -5.638 43.919 1.00 87.94 104 GLY A O 1
ATOM 809 N N . GLY A 1 105 ? -19.567 -4.986 42.783 1.00 89.06 105 GLY A N 1
ATOM 810 C CA . GLY A 1 105 ? -19.020 -3.710 42.300 1.00 89.06 105 GLY A CA 1
ATOM 811 C C . GLY A 1 105 ? -17.936 -3.834 41.224 1.00 89.06 105 GLY A C 1
ATOM 812 O O . GLY A 1 105 ? -17.311 -2.837 40.867 1.00 89.06 105 GLY A O 1
ATOM 813 N N . VAL A 1 106 ? -17.692 -5.045 40.712 1.00 91.62 106 VAL A N 1
ATOM 814 C CA . VAL A 1 106 ? -16.672 -5.325 39.695 1.00 91.62 106 VAL A CA 1
ATOM 815 C C . VAL A 1 106 ? -17.337 -5.958 38.478 1.00 91.62 106 VAL A C 1
ATOM 817 O O . VAL A 1 106 ? -17.917 -7.038 38.567 1.00 91.62 106 VAL A O 1
ATOM 820 N N . GLN A 1 107 ? -17.213 -5.302 37.325 1.00 91.25 107 GLN A N 1
ATOM 821 C CA . GLN A 1 107 ? -17.645 -5.833 36.034 1.00 91.25 107 GLN A CA 1
ATOM 822 C C . GLN A 1 107 ? -16.419 -6.275 35.231 1.00 91.25 107 GLN A C 1
ATOM 824 O O . GLN A 1 107 ? -15.535 -5.469 34.947 1.00 91.25 107 GLN A O 1
ATOM 829 N N . VAL A 1 108 ? -16.374 -7.552 34.846 1.00 89.88 108 VAL A N 1
ATOM 830 C CA . VAL A 1 108 ? -15.316 -8.116 33.997 1.00 89.88 108 VAL A CA 1
ATOM 831 C C . VAL A 1 108 ? -15.939 -8.601 32.696 1.00 89.88 108 VAL A C 1
ATOM 833 O O . VAL A 1 108 ? -16.890 -9.379 32.714 1.00 89.88 108 VAL A O 1
ATOM 836 N N . VAL A 1 109 ? -15.384 -8.159 31.570 1.00 88.62 109 VAL A N 1
ATOM 837 C CA . VAL A 1 109 ? -15.791 -8.582 30.227 1.00 88.62 109 VAL A CA 1
ATOM 838 C C . VAL A 1 109 ? -14.620 -9.305 29.574 1.00 88.62 109 VAL A C 1
ATOM 840 O O . VAL A 1 109 ? -13.520 -8.763 29.495 1.00 88.62 109 VAL A O 1
ATOM 843 N N . GLN A 1 110 ? -14.861 -10.518 29.081 1.00 87.56 110 GLN A N 1
ATOM 844 C CA . GLN A 1 110 ? -13.898 -11.258 28.267 1.00 87.56 110 GLN A CA 1
ATOM 845 C C . GLN A 1 110 ? -14.299 -11.161 26.796 1.00 87.56 110 GLN A C 1
ATOM 847 O O . GLN A 1 110 ? -15.424 -11.499 26.432 1.00 87.56 110 GLN A O 1
ATOM 852 N N . LEU A 1 111 ? -13.377 -10.685 25.958 1.00 86.19 111 LEU A N 1
ATOM 853 C CA . LEU A 1 111 ? -13.568 -10.565 24.515 1.00 86.19 111 LEU A CA 1
ATOM 854 C C . LEU A 1 111 ? -12.662 -11.565 23.800 1.00 86.19 111 LEU A C 1
ATOM 856 O O . LEU A 1 111 ? -11.439 -11.498 23.919 1.00 86.19 111 LEU A O 1
ATOM 860 N N . ASN A 1 112 ? -13.265 -12.465 23.027 1.00 82.00 112 ASN A N 1
ATOM 861 C CA . ASN A 1 112 ? -12.527 -13.422 22.212 1.00 82.00 112 ASN A CA 1
ATOM 862 C C . ASN A 1 112 ? -12.273 -12.829 20.823 1.00 82.00 112 ASN A C 1
ATOM 864 O O . ASN A 1 112 ? -13.206 -12.537 20.071 1.00 82.00 112 ASN A O 1
ATOM 868 N N . SER A 1 113 ? -10.998 -12.668 20.468 1.00 78.56 113 SER A N 1
ATOM 869 C CA . SER A 1 113 ? -10.587 -12.229 19.132 1.00 78.56 113 SER A CA 1
ATOM 870 C C . SER A 1 113 ? -10.448 -13.435 18.204 1.00 78.56 113 SER A C 1
ATOM 872 O O . SER A 1 113 ? -9.344 -13.882 17.905 1.00 78.56 113 SER A O 1
ATOM 874 N N . GLU A 1 114 ? -11.577 -13.995 17.778 1.00 80.12 114 GLU A N 1
ATOM 875 C CA . GLU A 1 114 ? -11.594 -15.103 16.819 1.00 80.12 114 GLU A CA 1
ATOM 876 C C . GLU A 1 114 ? -11.448 -14.615 15.377 1.00 80.12 114 GLU A C 1
ATOM 878 O O . GLU A 1 114 ? -12.059 -13.612 14.984 1.00 80.12 114 GLU A O 1
ATOM 883 N N . VAL A 1 115 ? -10.698 -15.389 14.587 1.00 78.31 115 VAL A N 1
ATOM 884 C CA . VAL A 1 115 ? -10.579 -15.221 13.137 1.00 78.31 115 VAL A CA 1
ATOM 885 C C . VAL A 1 115 ? -11.969 -15.320 12.494 1.00 78.31 115 VAL A C 1
ATOM 887 O O . VAL A 1 115 ? -12.653 -16.328 12.682 1.00 78.31 115 VAL A O 1
ATOM 890 N N . PRO A 1 116 ? -12.417 -14.294 11.747 1.00 81.50 116 PRO A N 1
ATOM 891 C CA . PRO A 1 116 ? -13.690 -14.341 11.044 1.00 81.50 116 PRO A CA 1
ATOM 892 C C . PRO A 1 116 ? -13.779 -15.497 10.045 1.00 81.50 116 PRO A C 1
ATOM 894 O O . PRO A 1 116 ? -12.839 -15.777 9.297 1.00 81.50 116 PRO A O 1
ATOM 897 N N . ASN A 1 117 ? -14.956 -16.117 9.968 1.00 85.00 117 ASN A N 1
ATOM 898 C CA . ASN A 1 117 ? -15.252 -17.071 8.904 1.00 85.00 117 ASN A CA 1
ATOM 899 C C . ASN A 1 117 ? -15.180 -16.372 7.540 1.00 85.00 117 ASN A C 1
ATOM 901 O O . ASN A 1 117 ? -15.735 -15.289 7.364 1.00 85.00 117 ASN A O 1
ATOM 905 N N . GLY A 1 118 ? -14.522 -17.008 6.570 1.00 86.44 118 GLY A N 1
ATOM 906 C CA . GLY A 1 118 ? -14.348 -16.440 5.232 1.00 86.44 118 GLY A CA 1
ATOM 907 C C . GLY A 1 118 ? -13.216 -15.416 5.118 1.00 86.44 118 GLY A C 1
ATOM 908 O O . GLY A 1 118 ? -13.145 -14.722 4.106 1.00 86.44 118 GLY A O 1
ATOM 909 N N . GLN A 1 119 ? -12.324 -15.319 6.114 1.00 89.31 1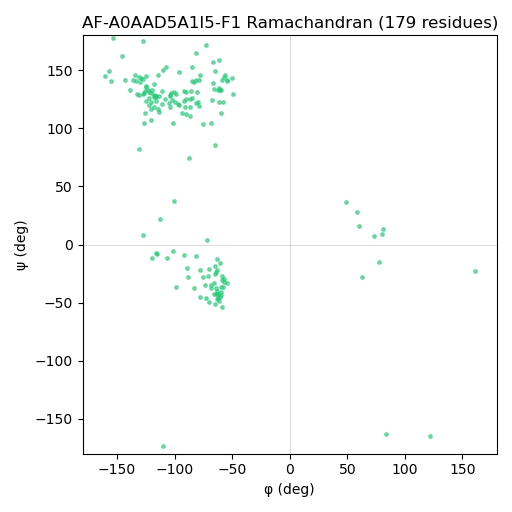19 GLN A N 1
ATOM 910 C CA . GLN A 1 119 ? -11.107 -14.522 5.978 1.00 89.31 119 GLN A CA 1
ATOM 911 C C . GLN A 1 119 ? -10.252 -15.038 4.810 1.00 89.31 119 GLN A C 1
ATOM 913 O O . GLN A 1 119 ? -9.990 -16.237 4.684 1.00 89.31 119 GLN A O 1
ATOM 918 N N . VAL A 1 120 ? -9.788 -14.111 3.973 1.00 91.31 120 VAL A N 1
ATOM 919 C CA . VAL A 1 120 ? -8.872 -14.407 2.869 1.00 91.31 120 VAL A CA 1
ATOM 920 C C . VAL A 1 120 ? -7.546 -14.955 3.421 1.00 91.31 120 VAL A C 1
ATOM 922 O O . VAL A 1 120 ? -6.983 -14.360 4.345 1.00 91.31 120 VAL A O 1
ATOM 925 N N . PRO A 1 121 ? -7.003 -16.057 2.874 1.00 88.94 121 PRO A N 1
ATOM 926 C CA . PRO A 1 121 ? -5.729 -16.608 3.329 1.00 88.94 121 PRO A CA 1
ATOM 927 C C . PRO A 1 121 ? -4.581 -15.588 3.274 1.00 88.94 121 PRO A C 1
ATOM 929 O O . PRO A 1 121 ? -4.508 -14.776 2.355 1.00 88.94 121 PRO A O 1
ATOM 932 N N . ASN A 1 122 ? -3.640 -15.668 4.222 1.00 85.81 122 ASN A N 1
ATOM 933 C CA . ASN A 1 122 ? -2.467 -14.779 4.310 1.00 85.81 122 ASN A CA 1
ATOM 934 C C . ASN A 1 122 ? -2.802 -13.278 4.420 1.00 85.81 122 ASN A C 1
ATOM 936 O O . ASN A 1 122 ? -2.014 -12.433 3.991 1.00 85.81 122 ASN A O 1
ATOM 940 N N . THR A 1 123 ? -3.961 -12.947 4.986 1.00 88.69 123 THR A N 1
ATOM 941 C CA . THR A 1 123 ? -4.321 -11.574 5.355 1.00 88.69 123 THR A CA 1
ATOM 942 C C . THR A 1 123 ? -4.332 -11.426 6.867 1.00 88.69 123 THR A C 1
ATOM 944 O O . THR A 1 123 ? -4.613 -12.387 7.582 1.00 88.69 123 THR A O 1
ATOM 947 N N . ASP A 1 124 ? -4.036 -10.226 7.356 1.00 86.12 124 ASP A N 1
ATOM 948 C CA . ASP A 1 124 ? -4.147 -9.920 8.778 1.00 86.12 124 ASP A CA 1
ATOM 949 C C . ASP A 1 124 ? -5.586 -9.505 9.110 1.00 86.12 124 ASP A C 1
ATOM 951 O O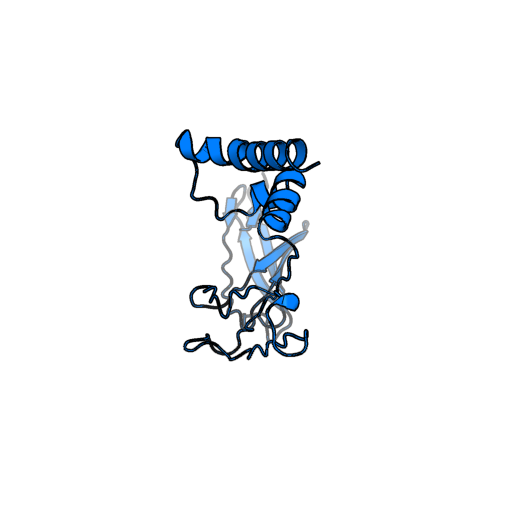 . ASP A 1 124 ? -6.236 -8.794 8.340 1.00 86.12 124 ASP A O 1
ATOM 955 N N . ALA A 1 125 ? -6.083 -9.944 10.267 1.00 85.88 125 ALA A N 1
ATOM 956 C CA . ALA A 1 125 ? -7.327 -9.449 10.847 1.00 85.88 125 ALA A CA 1
ATOM 957 C C . ALA A 1 125 ? -6.992 -8.510 12.009 1.00 85.88 125 ALA A C 1
ATOM 959 O O . ALA A 1 125 ? -6.225 -8.865 12.906 1.00 85.88 125 ALA A O 1
ATOM 960 N N . HIS A 1 126 ? -7.576 -7.315 12.001 1.00 86.38 126 HIS A N 1
ATOM 961 C CA . HIS A 1 126 ? -7.374 -6.322 13.050 1.00 86.38 126 HIS A CA 1
ATOM 962 C C . HIS A 1 126 ? -8.639 -6.184 13.898 1.00 86.38 126 HIS A C 1
ATOM 964 O O . HIS A 1 126 ? -9.718 -5.914 13.373 1.00 86.38 126 HIS A O 1
ATOM 970 N N . THR A 1 127 ? -8.491 -6.346 15.214 1.00 87.00 127 THR A N 1
ATOM 971 C CA . THR A 1 127 ? -9.559 -6.111 16.194 1.00 87.00 127 THR A CA 1
ATOM 972 C C . THR A 1 127 ? -9.285 -4.791 16.901 1.00 87.00 127 THR A C 1
ATOM 974 O O . THR A 1 127 ? -8.264 -4.647 17.573 1.00 87.00 127 THR A O 1
ATOM 977 N N . TYR A 1 128 ? -10.200 -3.834 16.766 1.00 87.62 128 TYR A N 1
ATOM 978 C CA . TYR A 1 128 ? -10.121 -2.542 17.441 1.00 87.62 128 TYR A CA 1
ATOM 979 C C . TYR A 1 128 ? -11.036 -2.545 18.666 1.00 87.62 128 TYR A C 1
ATOM 981 O O . TYR A 1 128 ? -12.197 -2.936 18.574 1.00 87.62 128 TYR A O 1
ATOM 989 N N . ILE A 1 129 ? -10.506 -2.120 19.813 1.00 87.94 129 ILE A N 1
ATOM 990 C CA . ILE A 1 129 ? -11.265 -1.968 21.058 1.00 87.94 129 ILE A CA 1
ATOM 991 C C . ILE A 1 129 ? -11.263 -0.489 21.414 1.00 87.94 129 ILE A C 1
ATOM 993 O O . ILE A 1 129 ? -10.207 0.140 21.481 1.00 87.94 129 ILE A O 1
ATOM 997 N N . THR A 1 130 ? -12.446 0.061 21.655 1.00 85.62 130 THR A N 1
ATOM 998 C CA . THR A 1 130 ? -12.615 1.460 22.040 1.00 85.62 130 THR A CA 1
ATOM 999 C C . THR A 1 130 ? -13.452 1.512 23.310 1.00 85.62 130 THR A C 1
ATOM 1001 O O . THR A 1 130 ? -14.506 0.890 23.384 1.00 85.62 130 THR A O 1
ATOM 1004 N N . VAL A 1 131 ? -12.968 2.234 24.320 1.00 85.44 131 VAL A N 1
ATOM 1005 C CA . VAL A 1 131 ? -13.656 2.412 25.604 1.00 85.44 131 VAL A CA 1
ATOM 1006 C C . VAL A 1 131 ? -13.948 3.897 25.776 1.00 85.44 131 VAL A C 1
ATOM 1008 O O . VAL A 1 131 ? -13.048 4.724 25.645 1.00 85.44 131 VAL A O 1
ATOM 1011 N N . ALA A 1 132 ? -15.206 4.235 26.046 1.00 81.88 132 ALA A N 1
ATOM 1012 C CA . ALA A 1 132 ? -15.646 5.588 26.370 1.00 81.88 132 ALA A CA 1
ATOM 1013 C C . ALA A 1 132 ? -16.387 5.589 27.701 1.00 81.88 132 ALA A C 1
ATOM 1015 O O . ALA A 1 132 ? -17.107 4.643 28.006 1.00 81.88 132 ALA A O 1
ATOM 1016 N N . GLY A 1 133 ? -16.232 6.669 28.470 1.00 77.25 133 GLY A N 1
ATOM 1017 C CA . GLY A 1 133 ? -17.001 6.863 29.699 1.00 77.25 133 GLY A CA 1
ATOM 1018 C C . GLY A 1 133 ? -18.464 7.204 29.417 1.00 77.25 133 GLY A C 1
ATOM 1019 O O . GLY A 1 133 ? -19.359 6.612 30.007 1.00 77.25 133 GLY A O 1
ATOM 1020 N N . GLN A 1 134 ? -18.710 8.132 28.490 1.00 72.19 134 GLN A N 1
ATOM 1021 C CA . GLN A 1 134 ? -20.055 8.534 28.087 1.00 72.19 134 GLN A CA 1
ATOM 1022 C C . GLN A 1 134 ? -20.211 8.337 26.578 1.00 72.19 134 GLN A C 1
ATOM 1024 O O . GLN A 1 134 ? -19.344 8.762 25.813 1.00 72.19 134 GLN A O 1
ATOM 1029 N N . GLU A 1 135 ? -21.311 7.714 26.153 1.00 65.75 135 GLU A N 1
ATOM 1030 C CA . GLU A 1 135 ? -21.570 7.324 24.755 1.00 65.75 135 GLU A CA 1
ATOM 1031 C C . GLU A 1 135 ? -21.455 8.512 23.776 1.00 65.75 135 GLU A C 1
ATOM 1033 O O . GLU A 1 135 ? -20.952 8.386 22.662 1.00 65.75 135 GLU A O 1
ATOM 1038 N N . VAL A 1 136 ? -21.821 9.714 24.233 1.00 68.31 136 VAL A N 1
ATOM 1039 C CA . VAL A 1 136 ? -21.775 10.949 23.433 1.00 68.31 136 VAL A CA 1
ATOM 1040 C C . VAL A 1 136 ? -20.357 11.535 23.313 1.00 68.31 136 VAL A C 1
ATOM 1042 O O . VAL A 1 136 ? -20.076 12.279 22.374 1.00 68.31 136 VAL A O 1
ATOM 1045 N N . SER A 1 137 ? -19.438 11.198 24.226 1.00 66.12 137 SER A N 1
ATOM 1046 C CA . SER A 1 137 ? -18.131 11.864 24.358 1.00 66.12 137 SER A CA 1
ATOM 1047 C C . SER A 1 137 ? -17.230 11.650 23.143 1.00 66.12 137 SER A C 1
ATOM 1049 O O . SER A 1 137 ? -16.622 12.601 22.660 1.00 66.12 137 SER A O 1
ATOM 1051 N N . GLN A 1 138 ? -17.179 10.425 22.604 1.00 65.12 138 GLN A N 1
ATOM 1052 C CA . GLN A 1 138 ? -16.369 10.130 21.413 1.00 65.12 138 GLN A CA 1
ATOM 1053 C C . GLN A 1 138 ? -16.863 10.908 20.197 1.00 65.12 138 GLN A C 1
ATOM 1055 O O . GLN A 1 138 ? -16.062 11.490 19.472 1.00 65.12 138 GLN A O 1
ATOM 1060 N N . THR A 1 139 ? -18.183 10.979 20.015 1.00 71.25 139 THR A N 1
ATOM 1061 C CA . THR A 1 139 ? -18.803 11.722 18.913 1.00 71.25 139 THR A CA 1
ATOM 1062 C C . THR A 1 139 ? -18.522 13.223 19.024 1.00 71.25 139 THR A C 1
ATOM 1064 O O . THR A 1 139 ? -18.270 13.873 18.015 1.00 71.25 139 THR A O 1
ATOM 1067 N N . ILE A 1 140 ? -18.509 13.777 20.241 1.00 73.69 140 ILE A N 1
ATOM 1068 C CA . ILE A 1 140 ? -18.236 15.201 20.494 1.00 73.69 140 ILE A CA 1
ATOM 1069 C C . ILE A 1 140 ? -16.770 15.549 20.223 1.00 73.69 140 ILE A C 1
ATOM 1071 O O . ILE A 1 140 ? -16.497 16.499 19.490 1.00 73.69 140 ILE A O 1
ATOM 1075 N N . GLU A 1 141 ? -15.822 14.784 20.770 1.00 73.94 141 GLU A N 1
ATOM 1076 C CA . GLU A 1 141 ? -14.388 15.019 20.547 1.00 73.94 141 GLU A CA 1
ATOM 1077 C C . GLU A 1 141 ? -14.030 14.923 19.058 1.00 73.94 141 GLU A C 1
ATOM 1079 O O . GLU A 1 141 ? -13.318 15.768 18.505 1.00 73.94 141 GLU A O 1
ATOM 1084 N N . GLN A 1 142 ? -14.581 13.919 18.380 1.00 71.94 142 GLN A N 1
ATOM 1085 C CA . GLN A 1 142 ? -14.389 13.706 16.950 1.00 71.94 142 GLN A CA 1
ATOM 1086 C C . GLN A 1 142 ? -15.054 14.800 16.099 1.00 71.94 142 GLN A C 1
ATOM 1088 O O . GLN A 1 142 ? -14.472 15.234 15.104 1.00 71.94 142 GLN A O 1
ATOM 1093 N N . ALA A 1 143 ? -16.231 15.297 16.496 1.00 74.69 143 ALA A N 1
ATOM 1094 C CA . ALA A 1 143 ? -16.916 16.388 15.802 1.00 74.69 143 ALA A CA 1
ATOM 1095 C C . ALA A 1 143 ? -16.186 17.736 15.932 1.00 74.69 143 ALA A C 1
ATOM 1097 O O . ALA A 1 143 ? -16.194 18.519 14.984 1.00 74.69 143 ALA A O 1
ATOM 1098 N N . ILE A 1 144 ? -15.548 18.013 17.075 1.00 75.12 144 ILE A N 1
ATOM 1099 C CA . ILE A 1 144 ? -14.854 19.289 17.331 1.00 75.12 144 ILE A CA 1
ATOM 1100 C C . ILE A 1 144 ? -13.435 19.296 16.752 1.00 75.12 144 ILE A C 1
ATOM 1102 O O . ILE A 1 144 ? -12.995 20.317 1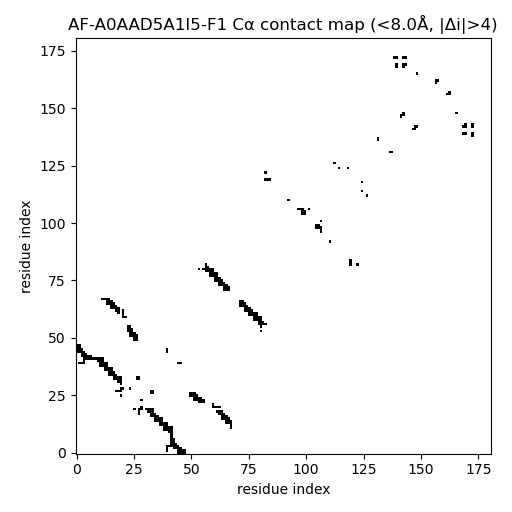6.228 1.00 75.12 144 ILE A O 1
ATOM 1106 N N . SER A 1 145 ? -12.718 18.170 16.817 1.00 73.81 145 SER A N 1
ATOM 1107 C CA . SER A 1 145 ? -11.344 18.060 16.295 1.00 73.81 145 SER A CA 1
ATOM 1108 C C . SER A 1 145 ? -11.246 18.232 14.774 1.00 73.81 145 SER A C 1
ATOM 1110 O O . SER A 1 145 ? -10.164 18.501 14.261 1.00 73.81 145 SER A O 1
ATOM 1112 N N . GLY A 1 146 ? -12.353 18.078 14.040 1.00 67.88 146 GLY A N 1
ATOM 1113 C CA . GLY A 1 146 ? -12.395 18.178 12.577 1.00 67.88 146 GLY A CA 1
ATOM 1114 C C . GLY A 1 146 ? -11.857 16.940 11.846 1.00 67.88 146 GLY A C 1
ATOM 1115 O O . GLY A 1 146 ? -12.176 16.746 10.673 1.00 67.88 146 GLY A O 1
ATOM 1116 N N . ASP A 1 147 ? -11.139 16.049 12.537 1.00 66.69 147 ASP A N 1
ATOM 1117 C CA . ASP A 1 147 ? -10.604 14.791 11.994 1.00 66.69 147 ASP A CA 1
ATOM 1118 C C . ASP A 1 147 ? -11.702 13.864 11.443 1.00 66.69 147 ASP A C 1
ATOM 1120 O O . ASP A 1 147 ? -11.485 13.116 10.485 1.00 66.69 147 ASP A O 1
ATOM 1124 N N . PHE A 1 148 ? -12.903 13.922 12.023 1.00 62.81 148 PHE A N 1
ATOM 1125 C CA . PHE A 1 148 ? -14.049 13.107 11.623 1.00 62.81 148 PHE A CA 1
ATOM 1126 C C . PHE A 1 148 ? -14.712 13.575 10.323 1.00 62.81 148 PHE A C 1
ATOM 1128 O O . PHE A 1 148 ? -15.249 12.757 9.574 1.00 62.81 148 PHE A O 1
ATOM 1135 N N . MET A 1 149 ? -14.626 14.871 9.997 1.00 59.88 149 MET A N 1
ATOM 1136 C CA . MET A 1 149 ? -15.291 15.447 8.820 1.00 59.88 149 MET A CA 1
ATOM 1137 C C . MET A 1 149 ? -14.766 14.862 7.496 1.00 59.88 149 MET A C 1
ATOM 1139 O O . MET A 1 149 ? -15.483 14.878 6.499 1.00 59.88 149 MET A O 1
ATOM 1143 N N . GLY A 1 150 ? -13.547 14.304 7.485 1.00 53.16 150 GLY A N 1
ATOM 1144 C CA . GLY A 1 150 ? -12.966 13.593 6.337 1.00 53.16 150 GLY A CA 1
ATOM 1145 C C . GLY A 1 150 ? -12.999 12.059 6.421 1.00 53.16 150 GLY A C 1
ATOM 1146 O O . GLY A 1 150 ? -12.593 11.407 5.462 1.00 53.16 150 GLY A O 1
ATOM 1147 N N . ARG A 1 151 ? -13.431 11.480 7.552 1.00 55.12 151 ARG A N 1
ATOM 1148 C CA . ARG A 1 151 ? -13.370 10.030 7.841 1.00 55.12 151 ARG A CA 1
ATOM 1149 C C . ARG A 1 151 ? -14.724 9.349 7.992 1.00 55.12 151 ARG A C 1
ATOM 1151 O O . ARG A 1 151 ? -14.766 8.123 8.056 1.00 55.12 151 ARG A O 1
ATOM 1158 N N . LEU A 1 152 ? -15.820 10.106 8.030 1.00 57.97 152 LEU A N 1
ATOM 1159 C CA . LEU A 1 152 ? -17.138 9.535 7.773 1.00 57.97 152 LEU A CA 1
ATOM 1160 C C . LEU A 1 152 ? -17.077 8.731 6.468 1.00 57.97 152 LEU A C 1
ATOM 1162 O O . LEU A 1 152 ? -16.403 9.143 5.522 1.00 57.97 152 LEU A O 1
ATOM 1166 N N . ILE A 1 153 ? -17.782 7.601 6.394 1.00 51.88 153 ILE A N 1
ATOM 1167 C CA . ILE A 1 153 ? -18.054 6.957 5.106 1.00 51.88 153 ILE A CA 1
ATOM 1168 C C . ILE A 1 153 ? -18.946 7.934 4.329 1.00 51.88 153 ILE A C 1
ATOM 1170 O O . ILE A 1 153 ? -20.171 7.897 4.409 1.00 51.88 153 ILE A O 1
ATOM 1174 N N . VAL A 1 154 ? -18.314 8.886 3.645 1.00 52.72 154 VAL A N 1
ATOM 1175 C CA . VAL A 1 154 ? -18.984 9.896 2.841 1.00 52.72 154 VAL A CA 1
ATOM 1176 C C . VAL A 1 154 ? -19.434 9.184 1.579 1.00 52.72 154 VAL A C 1
ATOM 1178 O O . VAL A 1 154 ? -18.636 8.889 0.687 1.00 52.72 154 VAL A O 1
ATOM 1181 N N . GLN A 1 155 ? -20.730 8.880 1.506 1.00 56.59 155 GLN A N 1
ATOM 1182 C CA . GLN A 1 155 ? -21.349 8.621 0.214 1.00 56.59 155 GLN A CA 1
ATOM 1183 C C . GLN A 1 155 ? -21.070 9.826 -0.696 1.00 56.59 155 GLN A C 1
ATOM 1185 O O . GLN A 1 155 ? -21.106 10.959 -0.206 1.00 56.59 155 GLN A O 1
ATOM 1190 N N . PRO A 1 156 ? -20.778 9.614 -1.992 1.00 57.31 156 PRO A N 1
ATOM 1191 C CA . PRO A 1 156 ? -20.518 10.712 -2.915 1.00 57.31 156 PRO A CA 1
ATOM 1192 C C . PRO A 1 156 ? -21.616 11.777 -2.799 1.00 57.31 156 PRO A C 1
ATOM 1194 O O . PRO A 1 156 ? -22.810 11.464 -2.774 1.00 57.31 156 PRO A O 1
ATOM 1197 N N . SER A 1 157 ? -21.176 13.023 -2.645 1.00 65.94 157 SER A N 1
ATOM 1198 C CA . SER A 1 157 ? -22.020 14.173 -2.344 1.00 65.94 157 SER A CA 1
ATOM 1199 C C . SER A 1 157 ? -22.702 14.737 -3.598 1.00 65.94 157 SER A C 1
ATOM 1201 O O . SER A 1 157 ? -22.316 14.440 -4.728 1.00 65.94 157 SER A O 1
ATOM 1203 N N . GLY A 1 158 ? -23.727 15.568 -3.401 1.00 71.38 158 GLY A N 1
ATOM 1204 C CA . GLY A 1 158 ? -24.448 16.247 -4.483 1.00 71.38 158 GLY A CA 1
ATOM 1205 C C . GLY A 1 158 ? -25.830 16.773 -4.084 1.00 71.38 158 GLY A C 1
ATOM 1206 O O . GLY A 1 158 ? -26.315 17.718 -4.702 1.00 71.38 158 GLY A O 1
ATOM 1207 N N . CYS A 1 159 ? -26.444 16.215 -3.035 1.00 78.62 159 CYS A N 1
ATOM 1208 C CA . CYS A 1 159 ? -27.686 16.727 -2.448 1.00 78.62 159 CYS A CA 1
ATOM 1209 C C . CYS A 1 159 ? -27.405 17.641 -1.241 1.00 78.62 159 CYS A C 1
ATOM 1211 O O . CYS A 1 159 ? -26.467 17.401 -0.478 1.00 78.62 159 CYS A O 1
ATOM 1213 N N . GLY A 1 160 ? -28.261 18.645 -1.013 1.00 75.50 160 GLY A N 1
ATOM 1214 C CA . GLY A 1 160 ? -28.166 19.542 0.147 1.00 75.50 160 GLY A CA 1
ATOM 1215 C C . GLY A 1 160 ? -28.208 18.814 1.498 1.00 75.50 160 GLY A C 1
ATOM 1216 O O . GLY A 1 160 ? -27.548 19.241 2.442 1.00 75.50 160 GLY A O 1
ATOM 1217 N N . GLU A 1 161 ? -28.892 17.670 1.582 1.00 76.50 161 GLU A N 1
ATOM 1218 C CA . GLU A 1 161 ? -28.932 16.822 2.786 1.00 76.50 161 GLU A CA 1
ATOM 1219 C C . GLU A 1 161 ? -27.545 16.274 3.144 1.00 76.50 161 GLU A C 1
ATOM 1221 O O . GLU A 1 161 ? -27.147 16.278 4.307 1.00 76.50 161 GLU A O 1
ATOM 1226 N N . GLN A 1 162 ? -26.764 15.879 2.136 1.00 72.31 162 GLN A N 1
ATOM 1227 C CA . GLN A 1 162 ? -25.398 15.394 2.330 1.00 72.31 162 GLN A CA 1
ATOM 1228 C C . GLN A 1 162 ? -24.452 16.534 2.724 1.00 72.31 162 GLN A C 1
ATOM 1230 O O . GLN A 1 162 ? -23.473 16.298 3.418 1.00 72.31 162 GLN A O 1
ATOM 1235 N N . THR A 1 163 ? -24.738 17.777 2.325 1.00 76.25 163 THR A N 1
ATOM 1236 C CA . THR A 1 163 ? -23.974 18.955 2.766 1.00 76.25 163 THR A CA 1
ATOM 1237 C C . THR A 1 163 ? -24.277 19.323 4.219 1.00 76.25 163 THR A C 1
ATOM 1239 O O . THR A 1 163 ? -23.378 19.745 4.945 1.00 76.25 163 THR A O 1
ATOM 1242 N N . MET A 1 164 ? -25.516 19.129 4.678 1.00 81.19 164 MET A N 1
ATOM 1243 C CA . MET A 1 164 ? -25.902 19.453 6.055 1.00 81.19 164 MET A CA 1
ATOM 1244 C C . MET A 1 164 ? -25.166 18.608 7.105 1.00 81.19 164 MET A C 1
ATOM 1246 O O . MET A 1 164 ? -24.967 19.095 8.218 1.00 81.19 164 MET A O 1
ATOM 1250 N N . ILE A 1 165 ? -24.669 17.410 6.759 1.00 76.56 165 ILE A N 1
ATOM 1251 C CA . ILE A 1 165 ? -23.924 16.543 7.693 1.00 76.56 165 ILE A CA 1
ATOM 1252 C C . ILE A 1 165 ? -22.694 17.235 8.302 1.00 76.56 165 ILE A C 1
ATOM 1254 O O . ILE A 1 165 ? -22.373 17.008 9.469 1.00 76.56 165 ILE A O 1
ATOM 1258 N N . TYR A 1 166 ? -22.052 18.136 7.548 1.00 76.12 166 TYR A N 1
ATOM 1259 C CA . TYR A 1 166 ? -20.887 18.899 8.001 1.00 76.12 166 TYR A CA 1
ATOM 1260 C C . TYR A 1 166 ? -21.233 19.949 9.065 1.00 76.12 166 TYR A C 1
ATOM 1262 O O . TYR A 1 166 ? -20.354 20.365 9.813 1.00 76.12 166 TYR A O 1
ATOM 1270 N N . MET A 1 167 ? -22.498 20.368 9.146 1.00 79.94 167 MET A N 1
ATOM 1271 C CA . MET A 1 167 ? -22.983 21.345 10.125 1.00 79.94 1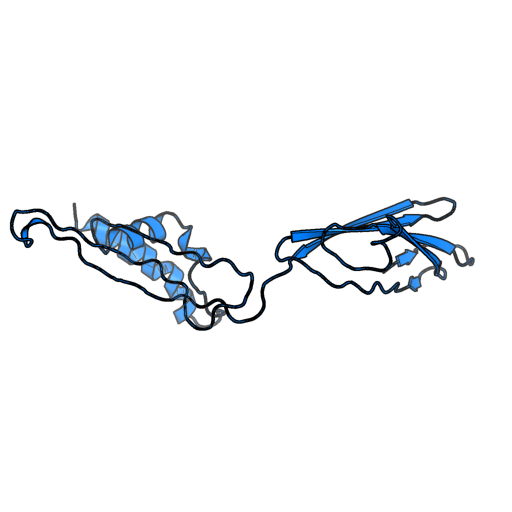67 MET A CA 1
ATOM 1272 C C . MET A 1 167 ? -23.654 20.671 11.322 1.00 79.94 167 MET A C 1
ATOM 1274 O O . MET A 1 167 ? -23.520 21.140 12.449 1.00 79.94 167 MET A O 1
ATOM 1278 N N . THR A 1 168 ? -24.372 19.568 11.097 1.00 82.56 168 THR A N 1
ATOM 1279 C CA . THR A 1 168 ? -25.186 18.917 12.131 1.00 82.56 168 THR A CA 1
ATOM 1280 C C . THR A 1 168 ? -24.349 18.384 13.295 1.00 82.56 168 THR A C 1
ATOM 1282 O O . THR A 1 168 ? -24.691 18.637 14.448 1.00 82.56 168 THR A O 1
ATOM 1285 N N . LEU A 1 169 ? -23.249 17.678 13.015 1.00 78.44 169 LEU A N 1
ATOM 1286 C CA . LEU A 1 169 ? -22.413 17.057 14.052 1.00 78.44 169 LEU A CA 1
ATOM 1287 C C . LEU A 1 169 ? -21.739 18.094 14.975 1.00 78.44 169 LEU A C 1
ATOM 1289 O O . LEU A 1 169 ? -21.931 17.991 16.189 1.00 78.44 169 LEU A O 1
ATOM 1293 N N . PRO A 1 170 ? -21.036 19.128 14.458 1.00 82.06 170 PRO A N 1
ATOM 1294 C CA . PRO A 1 170 ? -20.498 20.194 15.303 1.00 82.06 170 PRO A CA 1
ATOM 1295 C C . PRO A 1 170 ? -21.582 20.947 16.079 1.00 82.06 170 PRO A C 1
ATOM 1297 O O . PRO A 1 170 ? -21.401 21.218 17.261 1.00 82.06 170 PRO A O 1
ATOM 1300 N N . LEU A 1 171 ? -22.733 21.239 15.458 1.00 86.62 171 LEU A N 1
ATOM 1301 C CA . LEU A 1 171 ? -23.825 21.967 16.112 1.00 86.62 171 LEU A CA 1
ATOM 1302 C C . LEU A 1 171 ? -24.390 21.203 17.321 1.00 86.62 171 LEU A C 1
ATOM 1304 O O . LEU A 1 171 ? -24.578 21.791 18.387 1.00 86.62 171 LEU A O 1
ATOM 1308 N N . ILE A 1 172 ? -24.648 19.900 17.173 1.00 84.88 172 ILE A N 1
ATOM 1309 C CA . ILE A 1 172 ? -25.123 19.055 18.278 1.00 84.88 172 ILE A CA 1
ATOM 1310 C C . ILE A 1 172 ? -24.059 18.974 19.376 1.00 84.88 172 ILE A C 1
ATOM 1312 O O . ILE A 1 172 ? -24.396 19.105 20.552 1.00 84.88 172 ILE A O 1
ATOM 1316 N N . ALA A 1 173 ? -22.786 18.817 19.003 1.00 84.75 173 ALA A N 1
ATOM 1317 C CA . ALA A 1 173 ? -21.679 18.758 19.951 1.00 84.75 173 ALA A CA 1
ATOM 1318 C C . ALA A 1 173 ? -21.551 20.051 20.775 1.00 84.75 173 ALA A C 1
ATOM 1320 O O . ALA A 1 173 ? -21.509 19.993 22.004 1.00 84.75 173 ALA A O 1
ATOM 1321 N N . THR A 1 174 ? -21.570 21.221 20.125 1.00 86.56 174 THR A N 1
ATOM 1322 C CA . THR A 1 174 ? -21.558 22.521 20.813 1.00 86.56 174 THR A CA 1
ATOM 1323 C C . THR A 1 174 ? -22.775 22.676 21.719 1.00 86.56 174 THR A C 1
ATOM 1325 O O . THR A 1 174 ? -22.634 23.064 22.876 1.00 86.56 174 THR A O 1
ATOM 1328 N N . ARG A 1 175 ? -23.973 22.315 21.235 1.00 88.12 175 ARG A N 1
ATOM 1329 C CA . ARG A 1 175 ? -25.201 22.425 22.030 1.00 88.12 175 ARG A CA 1
ATOM 1330 C C . ARG A 1 175 ? -25.165 21.541 23.273 1.00 88.12 175 ARG A C 1
ATOM 1332 O O . ARG A 1 175 ? -25.593 21.997 24.328 1.00 88.12 175 ARG A O 1
ATOM 1339 N N . TYR A 1 176 ? -24.676 20.308 23.153 1.00 85.44 176 TYR A N 1
ATOM 1340 C CA . TYR A 1 176 ? -24.526 19.399 24.285 1.00 85.44 176 TYR A CA 1
ATOM 1341 C C . TYR A 1 176 ? -23.606 20.012 25.346 1.00 85.44 176 TYR A C 1
ATOM 1343 O O . TYR A 1 176 ? -24.048 20.210 26.477 1.00 85.44 176 TYR A O 1
ATOM 1351 N N . LEU A 1 177 ? -22.393 20.422 24.953 1.00 86.81 177 LEU A N 1
ATOM 1352 C CA . LEU A 1 177 ? -21.401 21.013 25.858 1.00 86.81 177 LEU A CA 1
ATOM 1353 C C . LEU A 1 177 ? -21.894 22.296 26.543 1.00 86.81 177 LEU A C 1
ATOM 1355 O O . LEU A 1 177 ? -21.608 22.507 27.719 1.00 86.81 177 LEU A O 1
ATOM 1359 N N . ASP A 1 178 ? -22.666 23.131 25.845 1.00 90.12 178 ASP A N 1
ATOM 1360 C CA . ASP A 1 178 ? -23.266 24.335 26.432 1.00 90.12 178 ASP A CA 1
ATOM 1361 C C . ASP A 1 178 ? -24.314 24.012 27.510 1.00 90.12 178 ASP A C 1
ATOM 1363 O O . ASP A 1 178 ? -24.489 24.782 28.458 1.00 90.12 178 ASP A O 1
ATOM 1367 N N . THR A 1 179 ? -25.038 22.899 27.356 1.00 87.81 179 THR A N 1
ATOM 1368 C CA . THR A 1 179 ? -26.133 22.506 28.259 1.00 87.81 179 THR A CA 1
ATOM 1369 C C . THR A 1 179 ? -25.690 21.666 29.453 1.00 87.81 179 THR A C 1
ATOM 1371 O O . THR A 1 179 ? -26.347 21.722 30.489 1.00 87.81 179 THR A O 1
ATOM 1374 N N . THR A 1 180 ? -24.599 20.907 29.336 1.00 80.25 180 THR A N 1
ATOM 1375 C CA . THR A 1 180 ? -24.132 19.957 30.362 1.00 80.25 180 THR A CA 1
ATOM 1376 C C . THR A 1 180 ? -22.988 20.509 31.218 1.00 80.25 180 THR A C 1
ATOM 1378 O O . THR A 1 180 ? -22.062 19.768 31.540 1.00 80.25 180 THR A O 1
ATOM 1381 N N . LYS A 1 181 ? -23.022 21.809 31.541 1.00 57.75 181 LYS A N 1
ATOM 1382 C CA . LYS A 1 181 ? -22.045 22.440 32.446 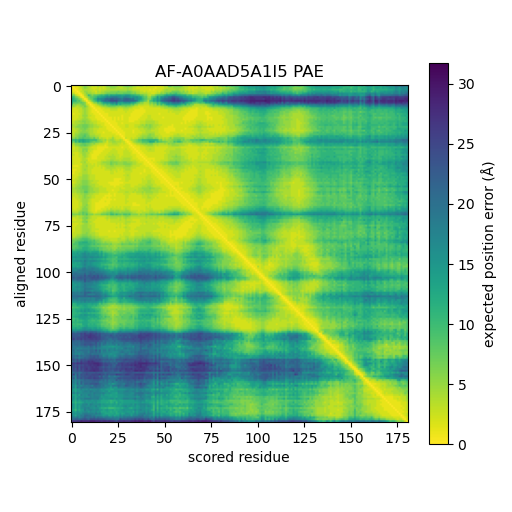1.00 57.75 181 LYS A CA 1
ATOM 1383 C C . LYS A 1 181 ? -22.000 21.796 33.827 1.00 57.75 181 LYS A C 1
ATOM 1385 O O . LYS A 1 181 ? -23.086 21.475 34.357 1.00 57.75 181 LYS A O 1
#

pLDDT: mean 85.56, std 11.07, range [51.88, 97.81]

Nearest PDB structures (foldseek):
  8cem-assembly2_B  TM=8.755E-01  e=4.275E-08  Bos taurus
  8cem-assembly1_A  TM=8.504E-01  e=7.315E-08  Bos taurus
  3frp-assembly1_G  TM=7.210E-01  e=1.645E-08  Naja kaouthia
  6ru5-assembly1_B  TM=8.430E-01  e=8.975E-07  Homo sapiens
  2a73-assembly1_B  TM=7.754E-01  e=6.659E-07  Homo sapiens

Sequence (181 aa):
VLRTYCMTSCAQQVRVEFFETEHICSAASKKKKYRTTVNVDPNSSRSVPFVIIPMKIGEHNIEVKAASLSYNDGVRRTLKVVPEGVLTELLKANLELNPSQAPGGVQVVQLNSEVPNGQVPNTDAHTYITVAGQEVSQTIEQAISGDFMGRLIVQPSGCGEQTMIYMTLPLIATRYLDTTK